Protein AF-A0AAD7U6Y8-F1 (afdb_monomer)

Sequence (316 aa):
MRLWFFGALASFEEEKVRRVWVDLDNSAGVEGVRDVDDALALIQILHSPEVRVVGVSTVFGNAAEAEVYEATRSFLDAHFSGVPLFRSIDASAVANTTIIALGPLTNVAEVLKRALPEEIVFVGGRRPGHRFTVGNANADALADMNFEKDPVAAASVLESGVRVVLAPFELSEQVRLGAFGRGGGPLATWVAEVTDPWLEFWVSAFSVDYFNPYDCLAVVAITHPHLLRCDQRRATIEEGPSDGVSLAFSNHAESPAAHGIGTPTKPYLHVRPRGDGAPVTFCHAPVNAAEVTSLILDRIILGVEEEDPRPSRELL

Organism: NCBI:txid2483200

Mean predicted aligned error: 7.89 Å

Foldseek 3Di:
DDDDDDDPDPPPPPLPQAEEEEEAADQQPPPDQFDHQRVLLVLLLLLFRSHDYPAYEYDHFSHGLVNSQVRVVVVCVVPPPPHHYYPADDLVRQDRHEYEYHAALVRVLVSLVRHAHQEYEYLAADAPPDFQDAAPPDPFGEDRRRCLQCVPSVVSVLVSPHAYAYLYSLAQSLAWDAAFDCPQPDLSVSSNVNVVVNQVCCCVVHVDRTDTNRSNVSVCCSRPVVQFDKDKWFWDKDKDAQTGAHPPSDPDDDRPDGARHPDRIGIGGHIGRDDDHGIHIYGNYGPDNVVSNVSSCCSRRVRPPPPPPDPDPDDD

Nearest PDB structures (foldseek):
  3g5i-assembly1_B  TM=7.095E-01  e=1.881E-13  Escherichia coli K-12
  8oib-assembly1_B  TM=7.093E-01  e=2.665E-12  Trichomonas vaginalis
  8oic-assembly2_H  TM=6.970E-01  e=1.958E-12  Trichomonas vaginalis
  8oi9-assembly1_A-2  TM=7.008E-01  e=2.834E-12  Trichomonas vaginalis
  1hp0-assembly1_B  TM=5.635E-01  e=1.268E-09  Trypanosoma vivax

Secondary structure (DSSP, 8-state):
----------------PEEEEEEE---TTSSSS---HHHHHHHHHHT-TTEEEEEEEE-SSSS-HHHHHHHHHHHHHHHSTT--EESS--GGG-TT-EEEE-S-THHHHHHTTT---SEEEEE--B-TT-----TTT-SSPPP-HHHHH-HHHHHHHHHS--EEEEE-HHHHTT--B-PPPSTTSHHHHHHHHHHHHHHHHHHHHHS-S-B--HHHHHHHHHH-GGGEEEEEEEEEEEEEEPP------SS-TTSPPPTTTTSSEEEEEEEESSSSSEEEEEEEEESSHHHHHHHHHHHHHT--------------

Structure (mmCIF, N/CA/C/O backbone):
data_AF-A0AAD7U6Y8-F1
#
_entry.id   AF-A0AAD7U6Y8-F1
#
loop_
_atom_site.group_PDB
_atom_site.id
_atom_site.type_symbol
_atom_site.label_atom_id
_atom_site.label_alt_id
_atom_site.label_comp_id
_atom_site.label_asym_id
_atom_site.label_entity_id
_atom_site.label_seq_id
_atom_site.pdbx_PDB_ins_code
_atom_site.Cartn_x
_atom_site.Cartn_y
_atom_site.Cartn_z
_atom_site.occupancy
_atom_site.B_iso_or_equiv
_atom_site.auth_seq_id
_atom_site.auth_comp_id
_atom_site.auth_asym_id
_atom_site.auth_atom_id
_atom_site.pdbx_PDB_model_num
ATOM 1 N N . MET A 1 1 ? -49.309 38.607 20.896 1.00 36.06 1 MET A N 1
ATOM 2 C CA . MET A 1 1 ? -48.826 37.643 19.884 1.00 36.06 1 MET A CA 1
ATOM 3 C C . MET A 1 1 ? -47.362 37.355 20.195 1.00 36.06 1 MET A C 1
ATOM 5 O O . MET A 1 1 ? -46.542 38.241 20.013 1.00 36.06 1 MET A O 1
ATOM 9 N N . ARG A 1 2 ? -47.042 36.202 20.798 1.00 33.12 2 ARG A N 1
ATOM 10 C CA . ARG A 1 2 ? -45.652 35.753 21.002 1.00 33.12 2 ARG A CA 1
ATOM 11 C C . ARG A 1 2 ? -45.312 34.835 19.829 1.00 33.12 2 ARG A C 1
ATOM 13 O O . ARG A 1 2 ? -45.916 33.772 19.729 1.00 33.12 2 ARG A O 1
ATOM 20 N N . LEU A 1 3 ? -44.425 35.266 18.934 1.00 30.70 3 LEU A N 1
ATOM 21 C CA . LEU A 1 3 ? -43.854 34.380 17.922 1.00 30.70 3 LEU A CA 1
ATOM 22 C C . LEU A 1 3 ? -42.730 33.569 18.568 1.00 30.70 3 LEU A C 1
ATOM 24 O O . LEU A 1 3 ? -41.789 34.136 19.116 1.00 30.70 3 LEU A O 1
ATOM 28 N N . TRP A 1 4 ? -42.854 32.248 18.500 1.00 34.00 4 TRP A N 1
ATOM 29 C CA . TRP A 1 4 ? -41.780 31.309 18.791 1.00 34.00 4 TRP A CA 1
ATOM 30 C C . TRP A 1 4 ? -41.022 31.055 17.488 1.00 34.00 4 TRP A C 1
ATOM 32 O O . TRP A 1 4 ? -41.600 30.528 16.540 1.00 34.00 4 TRP A O 1
ATOM 42 N N . PHE A 1 5 ? -39.748 31.435 17.429 1.00 34.94 5 PHE A N 1
ATOM 43 C CA . PHE A 1 5 ? -38.840 30.960 16.389 1.00 34.94 5 PHE A CA 1
ATOM 44 C C . PHE A 1 5 ? -38.297 29.595 16.824 1.00 34.94 5 PHE A C 1
ATOM 46 O O . PHE A 1 5 ? -37.479 29.513 17.737 1.00 34.94 5 PHE A O 1
ATOM 53 N N . PHE A 1 6 ? -38.765 28.524 16.183 1.00 40.22 6 PHE A N 1
ATOM 54 C CA . PHE A 1 6 ? -38.071 27.238 16.193 1.00 40.22 6 PHE A CA 1
ATOM 55 C C . PHE A 1 6 ? -36.948 27.312 15.155 1.00 40.22 6 PHE A C 1
ATOM 57 O O . PHE A 1 6 ? -37.181 27.130 13.963 1.00 40.22 6 PHE A O 1
ATOM 64 N N . GLY A 1 7 ? -35.735 27.632 15.604 1.00 35.19 7 GLY A N 1
ATOM 65 C CA . GLY A 1 7 ? -34.529 27.377 14.825 1.00 35.19 7 GLY A CA 1
ATOM 66 C C . GLY A 1 7 ? -34.201 25.892 14.922 1.00 35.19 7 GLY A C 1
ATOM 67 O O . GLY A 1 7 ? -33.882 25.406 16.006 1.00 35.19 7 GLY A O 1
ATOM 68 N N . ALA A 1 8 ? -34.317 25.166 13.813 1.00 40.72 8 ALA A N 1
ATOM 69 C CA . ALA A 1 8 ? -33.767 23.825 13.700 1.00 40.72 8 ALA A CA 1
ATOM 70 C C . ALA A 1 8 ? -32.236 23.943 13.744 1.00 40.72 8 ALA A C 1
ATOM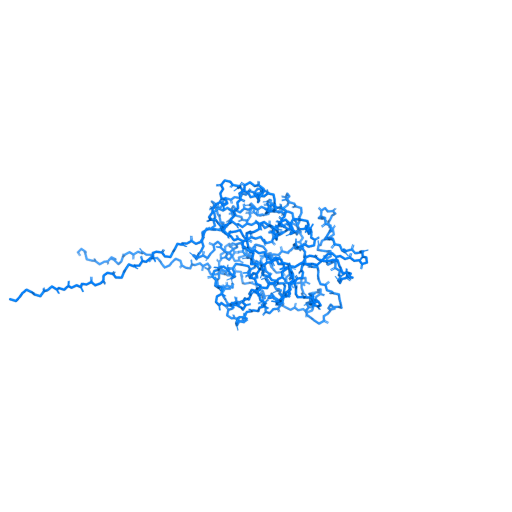 72 O O . ALA A 1 8 ? -31.620 24.417 12.792 1.00 40.72 8 ALA A O 1
ATOM 73 N N . LEU A 1 9 ? -31.631 23.561 14.868 1.00 39.97 9 LEU A N 1
ATOM 74 C CA . LEU A 1 9 ? -30.202 23.281 14.924 1.00 39.97 9 LEU A CA 1
ATOM 75 C C . LEU A 1 9 ? -29.982 22.003 14.115 1.00 39.97 9 LEU A C 1
ATOM 77 O O . LEU A 1 9 ? -30.338 20.915 14.564 1.00 39.97 9 LEU A O 1
ATOM 81 N N . ALA A 1 10 ? -29.460 22.147 12.899 1.00 41.41 10 ALA A N 1
ATOM 82 C CA . ALA A 1 10 ? -28.832 21.037 12.208 1.00 41.41 10 ALA A CA 1
ATOM 83 C C . ALA A 1 10 ? -27.630 20.619 13.061 1.00 41.41 10 ALA A C 1
ATOM 85 O O . ALA A 1 10 ? -26.665 21.370 13.200 1.00 41.41 10 ALA A O 1
ATOM 86 N N . SER A 1 11 ? -27.736 19.462 13.704 1.00 39.53 11 SER A N 1
ATOM 87 C CA . SER A 1 11 ? -26.606 18.806 14.341 1.00 39.53 11 SER A CA 1
ATOM 88 C C . SER A 1 11 ? -25.603 18.487 13.236 1.00 39.53 11 SER A C 1
ATOM 90 O O . SER A 1 11 ? -25.858 17.613 12.412 1.00 39.53 11 SER A O 1
ATOM 92 N N . PHE A 1 12 ? -24.498 19.225 13.174 1.00 42.16 12 PHE A N 1
ATOM 93 C CA . PHE A 1 12 ? -23.324 18.763 12.449 1.00 42.16 12 PHE A CA 1
ATOM 94 C C . PHE A 1 12 ? -22.815 17.544 13.223 1.00 42.16 12 PHE A C 1
ATOM 96 O O . PHE A 1 12 ? -22.281 17.691 14.321 1.00 42.16 12 PHE A O 1
ATOM 103 N N . GLU A 1 13 ? -23.075 16.336 12.718 1.00 48.75 13 GLU A N 1
ATOM 104 C CA . GLU A 1 13 ? -22.282 15.180 13.126 1.00 48.75 13 GLU A CA 1
ATOM 105 C C . GLU A 1 13 ? -20.844 15.499 12.710 1.00 48.75 13 GLU A C 1
ATOM 107 O O . GLU A 1 13 ? -20.573 15.684 11.526 1.00 48.75 13 GLU A O 1
ATOM 112 N N .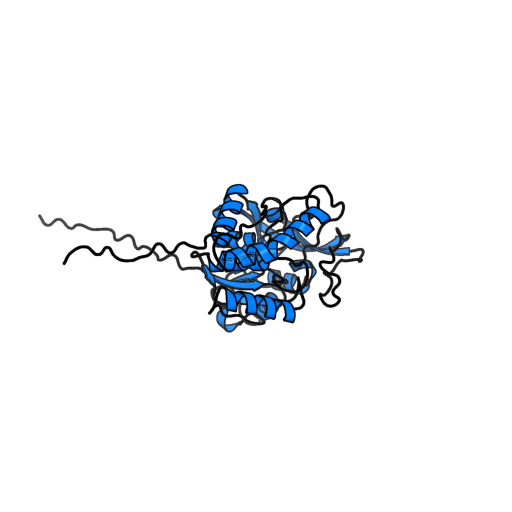 GLU A 1 14 ? -19.936 15.646 13.679 1.00 50.41 14 GLU A N 1
ATOM 113 C CA . GLU A 1 14 ? -18.504 15.596 13.387 1.00 50.41 14 GLU A CA 1
ATOM 114 C C . GLU A 1 14 ? -18.257 14.292 12.626 1.00 50.41 14 GLU A C 1
ATOM 116 O O . GLU A 1 14 ? -18.477 13.206 13.172 1.00 50.41 14 GLU A O 1
ATOM 121 N N . GLU A 1 15 ? -17.846 14.383 11.358 1.00 57.31 15 GLU A N 1
ATOM 122 C CA . GLU A 1 15 ? -17.394 13.211 10.618 1.00 57.31 15 GLU A CA 1
ATOM 123 C C . GLU A 1 15 ? -16.255 12.580 11.417 1.00 57.31 15 GLU A C 1
ATOM 125 O O . GLU A 1 15 ? -15.174 13.146 11.589 1.00 57.31 15 GLU A O 1
ATOM 130 N N . LYS A 1 16 ? -16.535 11.411 11.994 1.00 70.06 16 LYS A N 1
ATOM 131 C CA . LYS A 1 16 ? -15.580 10.682 12.818 1.00 70.06 16 LYS A CA 1
ATOM 132 C C . LYS A 1 16 ? -14.397 10.294 11.933 1.00 70.06 16 LYS A C 1
ATOM 134 O O . LYS A 1 16 ? -14.505 9.353 11.149 1.00 70.06 16 LYS A O 1
ATOM 139 N N . VAL A 1 17 ? -13.274 10.997 12.093 1.00 87.25 17 VAL A N 1
ATOM 140 C CA . VAL A 1 17 ? -12.019 10.717 11.381 1.00 87.25 17 VAL A CA 1
ATOM 141 C C . VAL A 1 17 ? -11.671 9.236 11.526 1.00 87.25 17 VAL A C 1
ATOM 143 O O . VAL A 1 17 ? -11.578 8.701 12.641 1.00 87.25 17 VAL A O 1
ATOM 146 N N . ARG A 1 18 ? -11.498 8.558 10.390 1.00 93.44 18 ARG A N 1
ATOM 147 C CA . ARG A 1 18 ? -11.255 7.115 10.348 1.00 93.44 18 ARG A CA 1
ATOM 148 C C . ARG A 1 18 ? -9.876 6.814 10.933 1.00 93.44 18 ARG A C 1
ATOM 150 O O . ARG A 1 18 ? -8.870 7.368 10.502 1.00 93.44 18 ARG A O 1
ATOM 157 N N . ARG A 1 19 ? -9.812 5.926 11.925 1.00 97.06 19 ARG A N 1
ATOM 158 C CA . ARG A 1 19 ? -8.543 5.492 12.529 1.00 97.06 19 ARG A CA 1
ATOM 159 C C . ARG A 1 19 ? -7.911 4.423 11.651 1.00 97.06 19 ARG A C 1
ATOM 161 O O . ARG A 1 19 ? -8.571 3.434 11.342 1.00 97.06 19 ARG A O 1
ATOM 168 N N . VAL A 1 20 ? -6.646 4.597 11.299 1.00 98.25 20 VAL A N 1
ATOM 169 C CA . VAL A 1 20 ? -5.940 3.704 10.381 1.00 98.25 20 VAL A CA 1
ATOM 170 C C . VAL A 1 20 ? -4.676 3.146 11.017 1.00 98.25 20 VAL A C 1
ATOM 172 O O . VAL A 1 20 ? -3.898 3.885 11.616 1.00 98.25 20 VAL A O 1
ATOM 175 N N . TRP A 1 21 ? -4.466 1.846 10.850 1.00 98.69 21 TRP A N 1
ATOM 176 C CA . TRP A 1 21 ? -3.173 1.200 11.041 1.00 98.69 21 TRP A CA 1
ATOM 177 C C . TRP A 1 21 ? -2.583 0.866 9.669 1.00 98.69 21 TRP A C 1
ATOM 179 O O . TRP A 1 21 ? -3.292 0.292 8.846 1.00 98.69 21 TRP A O 1
ATOM 189 N N . VAL A 1 22 ? -1.319 1.199 9.418 1.00 98.81 22 VAL A N 1
ATOM 190 C CA . VAL A 1 22 ? -0.639 0.868 8.152 1.00 98.81 22 VAL A CA 1
ATOM 191 C C . VAL A 1 22 ? 0.372 -0.247 8.407 1.00 98.81 22 VAL A C 1
ATOM 193 O O . VAL A 1 22 ? 1.201 -0.112 9.298 1.00 98.81 22 VAL A O 1
ATOM 196 N N . ASP A 1 23 ? 0.296 -1.345 7.665 1.00 98.88 23 ASP A N 1
ATOM 197 C CA . ASP A 1 23 ? 1.254 -2.456 7.696 1.00 98.88 23 ASP A CA 1
ATOM 198 C C . ASP A 1 23 ? 1.906 -2.567 6.313 1.00 98.88 23 ASP A C 1
ATOM 200 O O . ASP A 1 23 ? 1.194 -2.748 5.326 1.00 98.88 23 ASP A O 1
ATOM 204 N N . LEU A 1 24 ? 3.223 -2.370 6.231 1.00 98.56 24 LEU A N 1
ATOM 205 C CA . LEU A 1 24 ? 3.920 -2.093 4.966 1.00 98.56 24 LEU A CA 1
ATOM 206 C C . LEU A 1 24 ? 5.287 -2.785 4.870 1.00 98.56 24 LEU A C 1
ATOM 208 O O . LEU A 1 24 ? 5.883 -3.115 5.899 1.00 98.56 24 LEU A O 1
ATOM 212 N N . ASP A 1 25 ? 5.802 -2.983 3.658 1.00 97.75 25 ASP A N 1
ATOM 213 C CA . ASP A 1 25 ? 7.116 -3.577 3.378 1.00 97.75 25 ASP A CA 1
ATOM 214 C C . ASP A 1 25 ? 8.082 -2.619 2.661 1.00 97.75 25 ASP A C 1
ATOM 216 O O . ASP A 1 25 ? 8.953 -3.047 1.904 1.00 97.75 25 ASP A O 1
ATOM 220 N N . ASN A 1 26 ? 7.990 -1.323 2.990 1.00 97.38 26 ASN A N 1
ATOM 221 C CA . ASN A 1 26 ? 8.805 -0.243 2.430 1.00 97.38 26 ASN A CA 1
ATOM 222 C C . ASN A 1 26 ? 10.293 -0.578 2.296 1.00 97.38 26 ASN A C 1
ATOM 224 O O . ASN A 1 26 ? 11.019 -0.740 3.281 1.00 97.38 26 ASN A O 1
ATOM 228 N N . SER A 1 27 ? 10.756 -0.548 1.048 1.00 95.50 27 SER A N 1
ATOM 229 C CA . SER A 1 27 ? 12.164 -0.701 0.692 1.00 95.50 27 SER A CA 1
ATOM 230 C C . SER A 1 27 ? 12.831 0.590 0.200 1.00 95.50 27 SER A C 1
ATOM 232 O O . SER A 1 27 ? 14.031 0.582 -0.088 1.00 95.50 27 SER A O 1
ATOM 234 N N . ALA A 1 28 ? 12.111 1.717 0.145 1.00 95.19 28 ALA A N 1
ATOM 235 C CA . ALA A 1 28 ? 12.682 3.006 -0.231 1.00 95.19 28 ALA A CA 1
ATOM 236 C C . ALA A 1 28 ? 13.737 3.446 0.795 1.00 95.19 28 ALA A C 1
ATOM 238 O O . ALA A 1 28 ? 13.465 3.552 1.993 1.00 95.19 28 ALA A O 1
ATOM 239 N N . GLY A 1 29 ? 14.953 3.716 0.317 1.00 92.44 29 GLY A N 1
ATOM 240 C CA . GLY A 1 29 ? 16.103 4.051 1.162 1.00 92.44 29 GLY A CA 1
ATOM 241 C C . GLY A 1 29 ? 16.950 2.849 1.599 1.00 92.44 29 GLY A C 1
ATOM 242 O O . GLY A 1 29 ? 18.006 3.053 2.197 1.00 92.44 29 GLY A O 1
ATOM 243 N N . VAL A 1 30 ? 16.548 1.615 1.270 1.00 93.56 30 VAL A N 1
ATOM 244 C CA . VAL A 1 30 ? 17.447 0.449 1.319 1.00 93.56 30 VAL A CA 1
ATOM 245 C C . VAL A 1 30 ? 18.449 0.545 0.161 1.00 93.56 30 VAL A C 1
ATOM 247 O O . VAL A 1 30 ? 18.131 1.071 -0.903 1.00 93.56 30 VAL A O 1
ATOM 250 N N . GLU A 1 31 ? 19.673 0.045 0.354 1.00 87.75 31 GLU A N 1
ATOM 251 C CA . GLU A 1 31 ? 20.717 0.078 -0.676 1.00 87.75 31 GLU A CA 1
ATOM 252 C C . GLU A 1 31 ? 20.255 -0.584 -1.992 1.00 87.75 31 GLU A C 1
ATOM 254 O O . GLU A 1 31 ? 19.646 -1.664 -2.003 1.00 87.75 31 GLU A O 1
ATOM 259 N N . GLY A 1 32 ? 20.580 0.076 -3.108 1.00 86.75 32 GLY A N 1
ATOM 260 C CA . GLY A 1 32 ? 20.248 -0.353 -4.465 1.00 86.75 32 GLY A CA 1
ATOM 261 C C . GLY A 1 32 ? 18.980 0.294 -5.030 1.00 86.75 32 GLY A C 1
ATOM 262 O O . GLY A 1 32 ? 18.398 1.198 -4.441 1.00 86.75 32 GLY A O 1
ATOM 263 N N . VAL A 1 33 ? 18.567 -0.170 -6.212 1.00 87.88 33 VAL A N 1
ATOM 264 C CA . VAL A 1 33 ? 17.283 0.219 -6.811 1.00 87.88 33 VAL A CA 1
ATOM 265 C C . VAL A 1 33 ? 16.187 -0.621 -6.166 1.00 87.88 33 VAL A C 1
ATOM 267 O O . VAL A 1 33 ? 16.232 -1.853 -6.232 1.00 87.88 33 VAL A O 1
ATOM 270 N N . ARG A 1 34 ? 15.237 0.047 -5.518 1.00 90.44 34 ARG A N 1
ATOM 271 C CA . ARG A 1 34 ? 14.224 -0.562 -4.655 1.00 90.44 34 ARG A CA 1
ATOM 272 C C . ARG A 1 34 ? 12.838 -0.047 -5.001 1.00 90.44 34 ARG A C 1
ATOM 274 O O . ARG A 1 34 ? 12.717 1.031 -5.580 1.00 90.44 34 ARG A O 1
ATOM 281 N N . ASP A 1 35 ? 11.828 -0.837 -4.648 1.00 91.81 35 ASP A N 1
ATOM 282 C CA . ASP A 1 35 ? 10.440 -0.408 -4.758 1.00 91.81 35 ASP A CA 1
ATOM 283 C C . ASP A 1 35 ? 10.197 0.778 -3.810 1.00 91.81 35 ASP A C 1
ATOM 285 O O . ASP A 1 35 ? 10.733 0.821 -2.694 1.00 91.81 35 ASP A O 1
ATOM 289 N N . VAL A 1 36 ? 9.444 1.761 -4.297 1.00 94.88 36 VAL A N 1
ATOM 290 C CA . VAL A 1 36 ? 9.210 3.058 -3.648 1.00 94.88 36 VAL A CA 1
ATOM 291 C C . VAL A 1 36 ? 7.761 3.256 -3.214 1.00 94.88 36 VAL A C 1
ATOM 293 O O . VAL A 1 36 ? 7.453 4.262 -2.576 1.00 94.88 36 VAL A O 1
ATOM 296 N N . ASP A 1 37 ? 6.868 2.349 -3.588 1.00 93.75 37 ASP A N 1
ATOM 297 C CA . ASP A 1 37 ? 5.427 2.561 -3.551 1.00 93.75 37 ASP A CA 1
ATOM 298 C C . ASP A 1 37 ? 4.891 2.673 -2.119 1.00 93.75 37 ASP A C 1
ATOM 300 O O . ASP A 1 37 ? 4.200 3.643 -1.799 1.00 93.75 37 ASP A O 1
ATOM 304 N N . ASP A 1 38 ? 5.340 1.797 -1.214 1.00 98.00 38 ASP A N 1
ATOM 305 C CA . ASP A 1 38 ? 5.009 1.863 0.212 1.00 98.00 38 ASP A CA 1
ATOM 306 C C . ASP A 1 38 ? 5.342 3.236 0.825 1.00 98.00 38 ASP A C 1
ATOM 308 O O . ASP A 1 38 ? 4.576 3.784 1.621 1.00 98.00 38 ASP A O 1
ATOM 312 N N . ALA A 1 39 ? 6.501 3.811 0.472 1.00 98.00 39 ALA A N 1
ATOM 313 C CA . ALA A 1 39 ? 6.917 5.114 0.982 1.00 98.00 39 ALA A CA 1
ATOM 314 C C . ALA A 1 39 ? 6.023 6.234 0.450 1.00 98.00 39 ALA A C 1
ATOM 316 O O . ALA A 1 39 ? 5.646 7.130 1.207 1.00 98.00 39 ALA A O 1
ATOM 317 N N . LEU A 1 40 ? 5.654 6.184 -0.832 1.00 98.44 40 LEU A N 1
ATOM 318 C CA . LEU A 1 40 ? 4.736 7.153 -1.430 1.00 98.44 40 LEU A CA 1
ATOM 319 C C . LEU A 1 40 ? 3.337 7.048 -0.809 1.00 98.44 40 LEU A C 1
ATOM 321 O O . LEU A 1 40 ? 2.740 8.075 -0.479 1.00 98.44 40 LEU A O 1
ATOM 325 N N . ALA A 1 41 ? 2.843 5.833 -0.568 1.00 98.56 41 ALA A N 1
ATOM 326 C CA . ALA A 1 41 ? 1.581 5.588 0.122 1.00 98.56 41 ALA A CA 1
ATOM 327 C C . ALA A 1 41 ? 1.616 6.073 1.580 1.00 98.56 41 ALA A C 1
ATOM 329 O O . ALA A 1 41 ? 0.651 6.678 2.058 1.00 98.56 41 ALA A O 1
ATOM 330 N N . LEU A 1 42 ? 2.739 5.876 2.280 1.00 98.50 42 LEU A N 1
ATOM 331 C CA . LEU A 1 42 ? 2.933 6.362 3.644 1.00 98.50 42 LEU A CA 1
ATOM 332 C C . LEU A 1 42 ? 2.964 7.897 3.707 1.00 98.50 42 LEU A C 1
ATOM 334 O O . LEU A 1 42 ? 2.321 8.480 4.578 1.00 98.50 42 LEU A O 1
ATOM 338 N N . ILE A 1 43 ? 3.635 8.571 2.766 1.00 98.38 43 ILE A N 1
ATOM 339 C CA . ILE A 1 43 ? 3.577 10.039 2.646 1.00 98.38 43 ILE A CA 1
ATOM 340 C C . ILE A 1 43 ? 2.136 10.481 2.402 1.00 98.38 43 ILE A C 1
ATOM 342 O O . ILE A 1 43 ? 1.612 11.336 3.118 1.00 98.38 43 ILE A O 1
ATOM 346 N N . GLN A 1 44 ? 1.482 9.877 1.407 1.00 98.31 44 GLN A N 1
ATOM 347 C CA . GLN A 1 44 ? 0.123 10.222 1.016 1.00 98.31 44 GLN A CA 1
ATOM 348 C C . GLN A 1 44 ? -0.832 10.142 2.207 1.00 98.31 44 GLN A C 1
ATOM 350 O O . GLN A 1 44 ? -1.601 11.077 2.440 1.00 98.31 44 GLN A O 1
ATOM 355 N N . ILE A 1 45 ? -0.793 9.046 2.969 1.00 98.00 45 ILE A N 1
ATOM 356 C CA . ILE A 1 45 ? -1.724 8.843 4.078 1.00 98.00 45 ILE A CA 1
ATOM 357 C C . ILE A 1 45 ? -1.410 9.716 5.293 1.00 98.00 45 ILE A C 1
ATOM 359 O O . ILE A 1 45 ? -2.335 10.172 5.962 1.00 98.00 45 ILE A O 1
ATOM 363 N N . LEU A 1 46 ? -0.136 10.014 5.560 1.00 97.50 46 LEU A N 1
ATOM 364 C CA . LEU A 1 46 ? 0.248 10.952 6.619 1.00 97.50 46 LEU A CA 1
ATOM 365 C C . LEU A 1 46 ? -0.153 12.398 6.288 1.00 97.50 46 LEU A C 1
ATOM 367 O O . LEU A 1 46 ? -0.403 13.184 7.199 1.00 97.50 46 LEU A O 1
ATOM 371 N N . HIS A 1 47 ? -0.291 12.732 5.004 1.00 96.50 47 HIS A N 1
ATOM 372 C CA . HIS A 1 47 ? -0.847 13.999 4.523 1.00 96.50 47 HIS A CA 1
ATOM 373 C C . HIS A 1 47 ? -2.361 13.951 4.229 1.00 96.50 47 HIS A C 1
ATOM 375 O O . HIS A 1 47 ? -2.891 14.868 3.596 1.00 96.50 47 HIS A O 1
ATOM 381 N N . SER A 1 48 ? -3.077 12.900 4.641 1.00 95.50 48 SER A N 1
ATOM 382 C CA . SER A 1 48 ? -4.516 12.741 4.383 1.00 95.50 48 SER A CA 1
ATOM 383 C C . SER A 1 48 ? -5.345 13.067 5.639 1.00 95.50 48 SER A C 1
ATOM 385 O O . SER A 1 48 ? -5.353 12.269 6.578 1.00 95.50 48 SER A O 1
ATOM 387 N N . PRO A 1 49 ? -6.057 14.212 5.697 1.00 94.06 49 PRO A N 1
ATOM 388 C CA . PRO A 1 49 ? -6.840 14.628 6.865 1.00 94.06 49 PRO A CA 1
ATOM 389 C C . PRO A 1 49 ? -8.113 13.795 7.079 1.00 94.06 49 PRO A C 1
ATOM 391 O O . PRO A 1 49 ? -8.711 13.846 8.152 1.00 94.06 49 PRO A O 1
ATOM 394 N N . GLU A 1 50 ? -8.534 13.014 6.080 1.00 94.62 50 GLU A N 1
ATOM 395 C CA . GLU A 1 50 ? -9.701 12.127 6.155 1.00 94.62 50 GLU A CA 1
ATOM 396 C C . GLU A 1 50 ? -9.480 10.973 7.150 1.00 94.62 50 GLU A C 1
ATOM 398 O O . GLU A 1 50 ? -10.428 10.317 7.600 1.00 94.62 50 GLU A O 1
ATOM 403 N N . VAL A 1 51 ? -8.217 10.711 7.501 1.00 95.88 51 VAL A N 1
ATOM 404 C CA . VAL A 1 51 ? -7.812 9.607 8.362 1.00 95.88 51 VAL A CA 1
ATOM 405 C C . VAL A 1 51 ? -6.869 10.064 9.467 1.00 95.88 51 VAL A C 1
ATOM 407 O O . VAL A 1 51 ? -6.209 11.095 9.404 1.00 95.88 51 VAL A O 1
ATOM 410 N N . ARG A 1 52 ? -6.777 9.244 10.510 1.00 96.38 52 ARG A N 1
ATOM 411 C CA . ARG A 1 52 ? -5.785 9.374 11.570 1.00 96.38 52 ARG A CA 1
ATOM 412 C C . ARG A 1 52 ? -4.973 8.096 11.636 1.00 96.38 52 ARG A C 1
ATOM 414 O O . ARG A 1 52 ? -5.490 7.072 12.089 1.00 96.38 52 ARG A O 1
ATOM 421 N N . VAL A 1 53 ? -3.701 8.172 11.262 1.00 97.56 53 VAL A N 1
ATOM 422 C CA . VAL A 1 53 ? -2.756 7.065 11.447 1.00 97.56 53 VAL A CA 1
ATOM 423 C C . VAL A 1 53 ? -2.494 6.886 12.944 1.00 97.56 53 VAL A C 1
ATOM 425 O O . VAL A 1 53 ? -2.059 7.810 13.631 1.00 97.56 53 VAL A O 1
ATOM 428 N N . VAL A 1 54 ? -2.824 5.710 13.475 1.00 97.12 54 VAL A N 1
ATOM 429 C CA . VAL A 1 54 ? -2.647 5.366 14.898 1.00 97.12 54 VAL A CA 1
ATOM 430 C C . VAL A 1 54 ? -1.439 4.466 15.147 1.00 97.12 54 VAL A C 1
ATOM 432 O O . VAL A 1 54 ? -1.020 4.329 16.294 1.00 97.12 54 VAL A O 1
ATOM 435 N N . GLY A 1 55 ? -0.873 3.888 14.090 1.00 98.00 55 GLY A N 1
ATOM 436 C CA . GLY A 1 55 ? 0.335 3.079 14.134 1.00 98.00 55 GLY A CA 1
ATOM 437 C C . GLY A 1 55 ? 0.767 2.658 12.735 1.00 98.00 55 GLY A C 1
ATOM 438 O O . GLY A 1 55 ? -0.065 2.529 11.833 1.00 98.00 55 GLY A O 1
ATOM 439 N N . VAL A 1 56 ? 2.072 2.463 12.584 1.00 98.81 56 VAL A N 1
ATOM 440 C CA . VAL A 1 56 ? 2.705 1.877 11.405 1.00 98.81 56 VAL A CA 1
ATOM 441 C C . VAL A 1 56 ? 3.438 0.619 11.852 1.00 98.81 56 VAL A C 1
ATOM 443 O O . VAL A 1 56 ? 4.197 0.664 12.818 1.00 98.81 56 VAL A O 1
ATOM 446 N N . SER A 1 57 ? 3.226 -0.504 11.180 1.00 98.75 57 SER A N 1
ATOM 447 C CA . SER A 1 57 ? 4.029 -1.713 11.347 1.00 98.75 57 SER A CA 1
ATOM 448 C C . SER A 1 57 ? 4.741 -2.084 10.059 1.00 98.75 57 SER A C 1
ATOM 450 O O . SER A 1 57 ? 4.369 -1.642 8.975 1.00 98.75 57 SER A O 1
ATOM 452 N N . THR A 1 58 ? 5.789 -2.884 10.204 1.00 98.56 58 THR A N 1
ATOM 453 C CA . THR A 1 58 ? 6.596 -3.364 9.085 1.00 98.56 58 THR A CA 1
ATOM 454 C C . THR A 1 58 ? 6.453 -4.867 8.927 1.00 98.56 58 THR A C 1
ATOM 456 O O . THR A 1 58 ? 6.315 -5.598 9.910 1.00 98.56 58 THR A O 1
ATOM 459 N N . VAL A 1 59 ? 6.464 -5.325 7.682 1.00 98.19 59 VAL A N 1
ATOM 460 C CA . VAL A 1 59 ? 6.451 -6.737 7.303 1.00 98.19 59 VAL A CA 1
ATOM 461 C C . VAL A 1 59 ? 7.548 -6.983 6.264 1.00 98.19 59 VAL A C 1
ATOM 463 O O . VAL A 1 59 ? 8.058 -6.055 5.643 1.00 98.19 59 VAL A O 1
ATOM 466 N N . PHE A 1 60 ? 7.996 -8.230 6.126 1.00 95.12 60 PHE A N 1
ATOM 467 C CA . PHE A 1 60 ? 8.952 -8.586 5.079 1.00 95.12 60 PHE A CA 1
ATOM 468 C C . PHE A 1 60 ? 8.290 -8.496 3.705 1.00 95.12 60 PHE A C 1
ATOM 470 O O . PHE A 1 60 ? 7.087 -8.697 3.573 1.00 95.12 60 PHE A O 1
ATOM 477 N N . GLY A 1 61 ? 9.103 -8.331 2.670 1.00 90.69 61 GLY A N 1
ATOM 478 C CA . GLY A 1 61 ? 8.628 -8.470 1.311 1.00 90.69 61 GLY A CA 1
ATOM 479 C C . GLY A 1 61 ? 9.586 -7.860 0.307 1.00 90.69 61 GLY A C 1
ATOM 480 O O . GLY A 1 61 ? 10.351 -8.604 -0.310 1.00 90.69 61 GLY A O 1
ATOM 481 N N . ASN A 1 62 ? 9.470 -6.569 0.021 1.00 91.38 62 ASN A N 1
ATOM 482 C CA . ASN A 1 62 ? 10.337 -5.872 -0.934 1.00 91.38 62 ASN A CA 1
ATOM 483 C C . ASN A 1 62 ? 11.809 -5.887 -0.480 1.00 91.38 62 ASN A C 1
ATOM 485 O O . ASN A 1 62 ? 12.731 -5.895 -1.300 1.00 91.38 62 ASN A O 1
ATOM 489 N N . ALA A 1 63 ? 12.028 -6.012 0.830 1.00 91.06 63 ALA A N 1
ATOM 490 C CA . ALA A 1 63 ? 13.299 -6.355 1.457 1.00 91.06 63 ALA A CA 1
ATOM 491 C C . ALA A 1 63 ? 13.077 -7.280 2.674 1.00 91.06 63 ALA A C 1
ATOM 493 O O . ALA A 1 63 ? 11.938 -7.647 2.995 1.00 91.06 63 ALA A O 1
ATOM 494 N N . ALA A 1 64 ? 14.155 -7.685 3.352 1.00 92.12 64 ALA A N 1
ATOM 495 C CA . ALA A 1 64 ? 14.029 -8.380 4.632 1.00 92.12 64 ALA A CA 1
ATOM 496 C C . ALA A 1 64 ? 13.412 -7.441 5.689 1.00 92.12 64 ALA A C 1
ATOM 498 O O . ALA A 1 64 ? 13.675 -6.240 5.670 1.00 92.12 64 ALA A O 1
ATOM 499 N N . GLU A 1 65 ? 12.633 -7.966 6.646 1.00 94.12 65 GLU A N 1
ATOM 500 C CA . GLU A 1 65 ? 11.927 -7.129 7.645 1.00 94.12 65 GLU A CA 1
ATOM 501 C C . GLU A 1 65 ? 12.869 -6.180 8.400 1.00 94.12 65 GLU A C 1
ATOM 503 O O . GLU A 1 65 ? 12.508 -5.035 8.652 1.00 94.12 65 GLU A O 1
ATOM 508 N N . ALA A 1 66 ? 14.098 -6.606 8.704 1.00 95.38 66 ALA A N 1
ATOM 509 C CA . ALA A 1 66 ? 15.062 -5.750 9.386 1.00 95.38 66 ALA A CA 1
ATOM 510 C C . ALA A 1 66 ? 15.463 -4.526 8.542 1.00 95.38 66 ALA A C 1
ATOM 512 O O . ALA A 1 66 ? 15.595 -3.429 9.085 1.00 95.38 66 ALA A O 1
ATOM 513 N N . GLU A 1 67 ? 15.628 -4.701 7.228 1.00 96.19 67 GLU A N 1
ATOM 514 C CA . GLU A 1 67 ? 15.928 -3.610 6.294 1.00 96.19 67 GLU A CA 1
ATOM 515 C C . GLU A 1 67 ? 14.716 -2.690 6.128 1.00 96.19 67 GLU A C 1
ATOM 517 O O . GLU A 1 67 ? 14.863 -1.472 6.213 1.00 96.19 67 GLU A O 1
ATOM 522 N N . VAL A 1 68 ? 13.518 -3.271 5.982 1.00 97.00 68 VAL A N 1
ATOM 523 C CA . VAL A 1 68 ? 12.246 -2.532 5.916 1.00 97.00 68 VAL A CA 1
ATOM 524 C C . VAL A 1 68 ? 12.058 -1.665 7.161 1.00 97.00 68 VAL A C 1
ATOM 526 O O . VAL A 1 68 ? 11.739 -0.477 7.061 1.00 97.00 68 VAL A O 1
ATOM 529 N N . TYR A 1 69 ? 12.278 -2.236 8.348 1.00 98.31 69 TYR A N 1
ATOM 530 C CA . TYR A 1 69 ? 12.145 -1.525 9.615 1.00 98.31 69 TYR A CA 1
ATOM 531 C C . TYR A 1 69 ? 13.110 -0.343 9.700 1.00 98.31 69 TYR A C 1
ATOM 533 O O . TYR A 1 69 ? 12.689 0.765 10.028 1.00 98.31 69 TYR A O 1
ATOM 541 N N . GLU A 1 70 ? 14.393 -0.546 9.393 1.00 98.25 70 GLU A N 1
ATOM 542 C CA . GLU A 1 70 ? 15.389 0.526 9.487 1.00 98.25 70 GLU A CA 1
ATOM 543 C C . GLU A 1 70 ? 15.194 1.620 8.432 1.00 98.25 70 GLU A C 1
ATOM 545 O O . GLU A 1 70 ? 15.350 2.804 8.756 1.00 98.25 70 GLU A O 1
ATOM 550 N N . ALA A 1 71 ? 14.804 1.259 7.206 1.00 97.62 71 ALA A N 1
ATOM 551 C CA . ALA A 1 71 ? 14.461 2.219 6.161 1.00 97.62 71 ALA A CA 1
ATOM 552 C C . ALA A 1 71 ? 13.248 3.067 6.571 1.00 97.62 71 ALA A C 1
ATOM 554 O O . ALA A 1 71 ? 13.316 4.298 6.569 1.00 97.62 71 ALA A O 1
ATOM 555 N N . THR A 1 72 ? 12.174 2.418 7.029 1.00 98.62 72 THR A N 1
ATOM 556 C CA . THR A 1 72 ? 10.946 3.090 7.480 1.00 98.62 72 THR A CA 1
ATOM 557 C C . THR A 1 72 ? 11.197 3.971 8.700 1.00 98.62 72 THR A C 1
ATOM 559 O O . THR A 1 72 ? 10.753 5.117 8.730 1.00 98.62 72 THR A O 1
ATOM 562 N N . ARG A 1 73 ? 11.958 3.486 9.691 1.00 98.50 73 ARG A N 1
ATOM 563 C CA . ARG A 1 73 ? 12.342 4.269 10.874 1.00 98.50 73 ARG A CA 1
ATOM 564 C C . ARG A 1 73 ? 13.127 5.514 10.480 1.00 98.50 73 ARG A C 1
ATOM 566 O O . ARG A 1 73 ? 12.789 6.604 10.923 1.00 98.50 73 ARG A O 1
ATOM 573 N N . SER A 1 74 ? 14.152 5.358 9.642 1.00 97.88 74 SER A N 1
ATOM 574 C CA . SER A 1 74 ? 15.008 6.475 9.227 1.00 97.88 74 SER A CA 1
ATOM 575 C C . SER A 1 74 ? 14.224 7.527 8.442 1.00 97.88 74 SER A C 1
ATOM 577 O O . SER A 1 74 ? 14.407 8.722 8.667 1.00 97.88 74 SER A O 1
ATOM 579 N N . PHE A 1 75 ? 13.313 7.088 7.570 1.00 97.75 75 PHE A N 1
ATOM 580 C CA . PHE A 1 75 ? 12.399 7.962 6.842 1.00 97.75 75 PHE A CA 1
ATOM 581 C C . PHE A 1 75 ? 11.452 8.730 7.783 1.00 97.75 75 PHE A C 1
ATOM 583 O O . PHE A 1 75 ? 11.373 9.959 7.712 1.00 97.75 75 PHE A O 1
ATOM 590 N N . LEU A 1 76 ? 10.770 8.031 8.699 1.00 98.12 76 LEU A N 1
ATOM 591 C CA . LEU A 1 76 ? 9.851 8.655 9.656 1.00 98.12 76 LEU A CA 1
ATOM 592 C C . LEU A 1 76 ? 10.578 9.627 10.594 1.00 98.12 76 LEU A C 1
ATOM 594 O O . LEU A 1 76 ? 10.097 10.737 10.801 1.00 98.12 76 LEU A O 1
ATOM 598 N N . ASP A 1 77 ? 11.755 9.264 11.108 1.00 97.31 77 ASP A N 1
ATOM 599 C CA . ASP A 1 77 ? 12.568 10.137 11.964 1.00 97.31 77 ASP A CA 1
ATOM 600 C C . ASP A 1 77 ? 12.963 11.439 11.240 1.00 97.31 77 ASP A C 1
ATOM 602 O O . ASP A 1 77 ? 12.996 12.507 11.856 1.00 97.31 77 ASP A O 1
ATOM 606 N N . ALA A 1 78 ? 13.245 11.366 9.934 1.00 96.31 78 ALA A N 1
ATOM 607 C CA . ALA A 1 78 ? 13.668 12.509 9.130 1.00 96.31 78 ALA A CA 1
ATOM 608 C C . ALA A 1 78 ? 12.511 13.422 8.686 1.00 96.31 78 ALA A C 1
ATOM 610 O O . ALA A 1 78 ? 12.707 14.636 8.579 1.00 96.31 78 ALA A O 1
ATOM 611 N N . HIS A 1 79 ? 11.328 12.862 8.411 1.00 95.56 79 HIS A N 1
ATOM 612 C CA . HIS A 1 79 ? 10.251 13.588 7.720 1.00 95.56 79 HIS A CA 1
ATOM 613 C C . HIS A 1 79 ? 8.915 13.636 8.472 1.00 95.56 79 HIS A C 1
ATOM 615 O O . HIS A 1 79 ? 8.149 14.575 8.274 1.00 95.56 79 HIS A O 1
ATOM 621 N N . PHE A 1 80 ? 8.640 12.675 9.354 1.00 96.00 80 PHE A N 1
ATOM 622 C CA . PHE A 1 80 ? 7.348 12.501 10.028 1.00 96.00 80 PHE A CA 1
ATOM 623 C C . PHE A 1 80 ? 7.532 12.122 11.504 1.00 96.00 80 PHE A C 1
ATOM 625 O O . PHE A 1 80 ? 6.958 11.153 12.010 1.00 96.00 80 PHE A O 1
ATOM 632 N N . SER A 1 81 ? 8.369 12.890 12.207 1.00 92.69 81 SER A N 1
ATOM 633 C CA . SER A 1 81 ? 8.714 12.617 13.603 1.00 92.69 81 SER A CA 1
ATOM 634 C C . SER A 1 81 ? 7.463 12.482 14.482 1.00 92.69 81 SER A C 1
ATOM 636 O O . SER A 1 81 ? 6.549 13.304 14.406 1.00 92.69 81 SER A O 1
ATOM 638 N N . GLY A 1 82 ? 7.433 11.460 15.339 1.00 93.38 82 GLY A N 1
ATOM 639 C CA . GLY A 1 82 ? 6.317 11.200 16.255 1.00 93.38 82 GLY A CA 1
ATOM 640 C C . GLY A 1 82 ? 5.269 10.205 15.747 1.00 93.38 82 GLY A C 1
ATOM 641 O O . GLY A 1 82 ? 4.405 9.813 16.532 1.00 93.38 82 GLY A O 1
ATOM 642 N N . VAL A 1 83 ? 5.352 9.746 14.493 1.00 96.75 83 VAL A N 1
ATOM 643 C CA . VAL A 1 83 ? 4.548 8.612 14.011 1.00 96.75 83 VAL A CA 1
ATOM 644 C C . VAL A 1 83 ? 5.014 7.318 14.703 1.00 96.75 83 VAL A C 1
ATOM 646 O O . VAL A 1 83 ? 6.194 6.975 14.606 1.00 96.75 83 VAL A O 1
ATOM 649 N N . PRO A 1 84 ? 4.135 6.578 15.410 1.00 97.19 84 PRO A N 1
ATOM 650 C CA . PRO A 1 84 ? 4.518 5.330 16.067 1.00 97.19 84 PRO A CA 1
ATOM 651 C C . PRO A 1 84 ? 4.851 4.229 15.054 1.00 97.19 84 PRO A C 1
ATOM 653 O O . PRO A 1 84 ? 4.002 3.873 14.235 1.00 97.19 84 PRO A O 1
ATOM 656 N N . LEU A 1 85 ? 6.054 3.661 15.159 1.00 98.56 85 LEU A N 1
ATOM 657 C CA . LEU A 1 85 ? 6.531 2.555 14.329 1.00 98.56 85 LEU A CA 1
ATOM 658 C C . LEU A 1 85 ? 6.717 1.278 15.158 1.00 98.56 85 LEU A C 1
ATOM 660 O O . LEU A 1 85 ? 7.304 1.302 16.242 1.00 98.56 85 LEU A O 1
ATOM 664 N N . PHE A 1 86 ? 6.260 0.156 14.613 1.00 98.44 86 PHE A N 1
ATOM 665 C CA . PHE A 1 86 ? 6.305 -1.165 15.225 1.00 98.44 86 PHE A CA 1
ATOM 666 C C . PHE A 1 86 ? 6.858 -2.213 14.246 1.00 98.44 86 PHE A C 1
ATOM 668 O O . PHE A 1 86 ? 6.835 -2.046 13.029 1.00 98.44 86 PHE A O 1
ATOM 675 N N . ARG A 1 87 ? 7.328 -3.343 14.782 1.00 97.69 87 ARG A N 1
ATOM 676 C CA . ARG A 1 87 ? 7.744 -4.515 13.980 1.00 97.69 87 ARG A CA 1
ATOM 677 C C . ARG A 1 87 ? 6.587 -5.435 13.584 1.00 97.69 87 ARG A C 1
ATOM 679 O O . ARG A 1 87 ? 6.762 -6.372 12.826 1.00 97.69 87 ARG A O 1
ATOM 686 N N . SER A 1 88 ? 5.416 -5.227 14.178 1.00 97.38 88 SER A N 1
ATOM 687 C CA . SER A 1 88 ? 4.183 -5.956 13.884 1.00 97.38 88 SER A CA 1
ATOM 688 C C . SER A 1 88 ? 2.998 -5.171 14.448 1.00 97.38 88 SER A C 1
ATOM 690 O O . SER A 1 88 ? 3.188 -4.195 15.179 1.00 97.38 88 SER A O 1
ATOM 692 N N . ILE A 1 89 ? 1.779 -5.584 14.114 1.00 98.31 89 ILE A N 1
ATOM 693 C CA . ILE A 1 89 ? 0.556 -4.879 14.499 1.00 98.31 89 ILE A CA 1
ATOM 694 C C . ILE A 1 89 ? 0.302 -5.049 16.004 1.00 98.31 89 ILE A C 1
ATOM 696 O O . ILE A 1 89 ? 0.211 -6.170 16.515 1.00 98.31 89 ILE A O 1
ATOM 700 N N . ASP A 1 90 ? 0.140 -3.939 16.729 1.00 97.50 90 ASP A N 1
ATOM 701 C CA . ASP A 1 90 ? -0.239 -3.972 18.143 1.00 97.50 90 ASP A CA 1
ATOM 702 C C . ASP A 1 90 ? -1.736 -4.269 18.288 1.00 97.50 90 ASP A C 1
ATOM 704 O O . ASP A 1 90 ? -2.591 -3.401 18.100 1.00 97.50 90 ASP A O 1
ATOM 708 N N . ALA A 1 91 ? -2.056 -5.500 18.693 1.00 96.62 91 ALA A N 1
ATOM 709 C CA . ALA A 1 91 ? -3.426 -5.951 18.935 1.00 96.62 91 ALA A CA 1
ATOM 710 C C . ALA A 1 91 ? -4.222 -5.037 19.888 1.00 96.62 91 ALA A C 1
ATOM 712 O O . ALA A 1 91 ? -5.447 -4.972 19.779 1.00 96.62 91 ALA A O 1
ATOM 713 N N . SER A 1 92 ? -3.560 -4.319 20.805 1.00 95.56 92 SER A N 1
ATOM 714 C CA . SER A 1 92 ? -4.233 -3.411 21.742 1.00 95.56 92 SER A CA 1
ATOM 715 C C . SER A 1 92 ? -4.817 -2.161 21.065 1.00 95.56 92 SER A C 1
A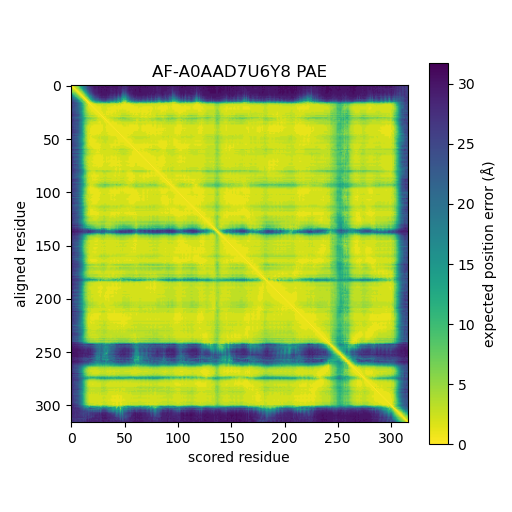TOM 717 O O . SER A 1 92 ? -5.745 -1.544 21.593 1.00 95.56 92 SER A O 1
ATOM 719 N N . ALA A 1 93 ? -4.325 -1.824 19.872 1.00 93.25 93 ALA A N 1
ATOM 720 C CA . ALA A 1 93 ? -4.687 -0.630 19.118 1.00 93.25 93 ALA A CA 1
ATOM 721 C C . ALA A 1 93 ? -5.566 -0.913 17.883 1.00 93.25 93 ALA A C 1
ATOM 723 O O . ALA A 1 93 ? -5.998 0.036 17.229 1.00 93.25 93 ALA A O 1
ATOM 724 N N . VAL A 1 94 ? -5.854 -2.187 17.584 1.00 92.88 94 VAL A N 1
ATOM 725 C CA . VAL A 1 94 ? -6.605 -2.640 16.392 1.00 92.88 94 VAL A CA 1
ATOM 726 C C . VAL A 1 94 ? -8.114 -2.397 16.485 1.00 92.88 94 VAL A C 1
ATOM 728 O O . VAL A 1 94 ? -8.793 -2.254 15.471 1.00 92.88 94 VAL A O 1
ATOM 731 N N . ALA A 1 95 ? -8.681 -2.345 17.689 1.00 91.69 95 ALA A N 1
ATOM 732 C CA . ALA A 1 95 ? -10.120 -2.152 17.829 1.00 91.69 95 ALA A CA 1
ATOM 733 C C . ALA A 1 95 ? -10.565 -0.799 17.235 1.00 91.69 95 ALA A C 1
ATOM 735 O O . ALA A 1 95 ? -10.015 0.254 17.569 1.00 91.69 95 ALA A O 1
ATOM 736 N N . ASN A 1 96 ? -11.620 -0.823 16.415 1.00 92.94 96 ASN A N 1
ATOM 737 C CA . ASN A 1 96 ? -12.156 0.350 15.714 1.00 92.94 96 ASN A CA 1
ATOM 738 C C . ASN A 1 96 ? -11.150 1.029 14.763 1.00 92.94 96 ASN A C 1
ATOM 740 O O . ASN A 1 96 ? -11.100 2.262 14.688 1.00 92.94 96 ASN A O 1
ATOM 744 N N . THR A 1 97 ? -10.308 0.241 14.089 1.00 97.06 97 THR A N 1
ATOM 745 C CA . THR A 1 97 ? -9.417 0.729 13.030 1.00 97.06 97 THR A CA 1
ATOM 746 C C . THR A 1 97 ? -9.721 0.080 11.688 1.00 97.06 97 THR A C 1
ATOM 748 O O . THR A 1 97 ? -10.296 -1.006 11.607 1.00 97.06 97 THR A O 1
ATOM 751 N N . THR A 1 98 ? -9.301 0.756 10.625 1.00 98.56 98 THR A N 1
ATOM 752 C CA . THR A 1 98 ? -9.047 0.145 9.324 1.00 98.56 98 THR A CA 1
ATOM 753 C C . THR A 1 98 ? -7.567 -0.218 9.252 1.00 98.56 98 THR A C 1
ATOM 755 O O . THR A 1 98 ? -6.722 0.642 9.497 1.00 98.56 98 THR A O 1
ATOM 758 N N . ILE A 1 99 ? -7.239 -1.467 8.932 1.00 98.81 99 ILE A N 1
ATOM 759 C CA . ILE A 1 99 ? -5.858 -1.866 8.629 1.00 98.81 99 ILE A CA 1
ATOM 760 C C . ILE A 1 99 ? -5.649 -1.718 7.125 1.00 98.81 99 ILE A C 1
ATOM 762 O O . ILE A 1 99 ? -6.415 -2.287 6.352 1.00 98.81 99 ILE A O 1
ATOM 766 N N . ILE A 1 100 ? -4.629 -0.976 6.709 1.00 98.69 100 ILE A N 1
ATOM 767 C CA . ILE A 1 100 ? -4.154 -0.962 5.325 1.00 98.69 100 ILE A CA 1
ATOM 768 C C . ILE A 1 100 ? -2.915 -1.843 5.261 1.00 98.69 100 ILE A C 1
ATOM 770 O O . ILE A 1 100 ? -1.906 -1.523 5.882 1.00 98.69 100 ILE A O 1
ATOM 774 N N . ALA A 1 101 ? -3.020 -2.948 4.537 1.00 98.69 101 ALA A N 1
ATOM 775 C CA . ALA A 1 101 ? -1.945 -3.891 4.293 1.00 98.69 101 ALA A CA 1
ATOM 776 C C . ALA A 1 101 ? -1.362 -3.646 2.898 1.00 98.69 101 ALA A C 1
ATOM 778 O O . ALA A 1 101 ? -2.007 -3.946 1.886 1.00 98.69 101 ALA A O 1
ATOM 779 N N . LEU A 1 102 ? -0.168 -3.0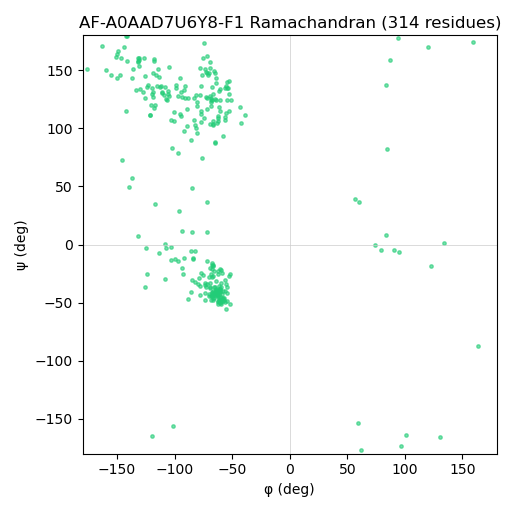63 2.888 1.00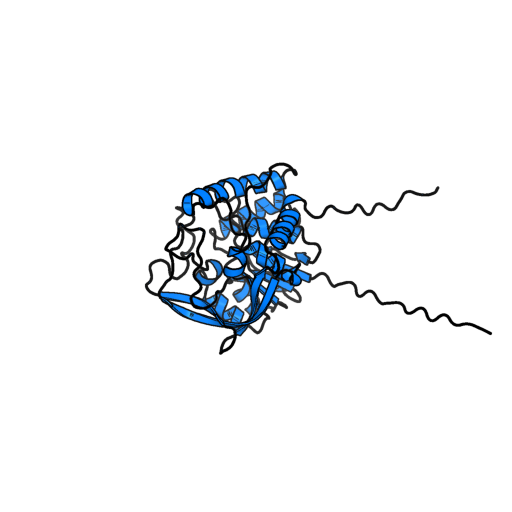 98.50 102 LEU A N 1
ATOM 780 C CA . LEU A 1 102 ? 0.619 -2.723 1.703 1.00 98.50 102 LEU A CA 1
ATOM 781 C C . LEU A 1 102 ? 1.670 -3.795 1.380 1.00 98.50 102 LEU A C 1
ATOM 783 O O . LEU A 1 102 ? 2.129 -3.855 0.253 1.00 98.50 102 LEU A O 1
ATOM 787 N N . GLY A 1 103 ? 1.939 -4.705 2.324 1.00 97.44 103 GLY A N 1
ATOM 788 C CA . GLY A 1 103 ? 2.787 -5.882 2.124 1.00 97.44 103 GLY A CA 1
ATOM 789 C C . GLY A 1 103 ? 2.064 -7.217 2.351 1.00 97.44 103 GLY A C 1
ATOM 790 O O . GLY A 1 103 ? 0.828 -7.276 2.409 1.00 97.44 103 GLY A O 1
ATOM 791 N N . PRO A 1 104 ? 2.811 -8.328 2.504 1.00 98.06 104 PRO A N 1
ATOM 792 C CA . PRO A 1 104 ? 2.254 -9.637 2.834 1.00 98.06 104 PRO A CA 1
ATOM 793 C C . PRO A 1 104 ? 1.390 -9.630 4.097 1.00 98.06 104 PRO A C 1
ATOM 795 O O . PRO A 1 104 ? 1.735 -9.047 5.120 1.00 98.06 104 PRO A O 1
ATOM 798 N N . LEU A 1 105 ? 0.279 -10.369 4.065 1.00 98.69 105 LEU A N 1
ATOM 799 C CA . LEU A 1 105 ? -0.737 -10.363 5.129 1.00 98.69 105 LEU A CA 1
ATOM 800 C C . LEU A 1 105 ? -0.313 -11.062 6.435 1.00 98.69 105 LEU A C 1
ATOM 802 O O . LEU A 1 105 ? -1.155 -11.280 7.307 1.00 98.69 105 LEU A O 1
ATOM 806 N N . THR A 1 106 ? 0.960 -11.423 6.602 1.00 98.62 106 THR A N 1
ATOM 807 C CA . THR A 1 106 ? 1.469 -12.220 7.729 1.00 98.62 106 THR A CA 1
ATOM 808 C C . THR A 1 106 ? 1.145 -11.585 9.084 1.00 98.62 106 THR A C 1
ATOM 810 O O . THR A 1 106 ? 0.586 -12.248 9.964 1.00 98.62 106 THR A O 1
ATOM 813 N N . ASN A 1 107 ? 1.425 -10.288 9.250 1.00 98.69 107 ASN A N 1
ATOM 814 C CA . ASN A 1 107 ? 1.120 -9.557 10.484 1.00 98.69 107 ASN A CA 1
ATOM 815 C C . ASN A 1 107 ? -0.393 -9.436 10.716 1.00 98.69 107 ASN A C 1
ATOM 817 O O . ASN A 1 107 ? -0.868 -9.596 11.843 1.00 98.69 107 ASN A O 1
ATOM 821 N N . VAL A 1 108 ? -1.161 -9.197 9.648 1.00 98.75 108 VAL A N 1
ATOM 822 C CA . VAL A 1 108 ? -2.626 -9.101 9.706 1.00 98.75 108 VAL A CA 1
ATOM 823 C C . VAL A 1 108 ? -3.233 -10.429 10.160 1.00 98.75 108 VAL A C 1
ATOM 825 O O . VAL A 1 108 ? -4.023 -10.463 11.100 1.00 98.75 108 VAL A O 1
ATOM 828 N N . ALA A 1 109 ? -2.830 -11.551 9.567 1.00 98.69 109 ALA A N 1
ATOM 829 C CA . ALA A 1 109 ? -3.309 -12.870 9.967 1.00 98.69 109 ALA A CA 1
ATOM 830 C C . ALA A 1 109 ? -2.943 -13.214 11.421 1.00 98.69 109 ALA A C 1
ATOM 832 O O . ALA A 1 109 ? -3.735 -13.846 12.124 1.00 98.69 109 ALA A O 1
ATOM 833 N N . GLU A 1 110 ? -1.770 -12.791 11.903 1.00 98.56 110 GLU A N 1
ATOM 834 C CA . GLU A 1 110 ? -1.382 -12.985 13.302 1.00 98.56 110 GLU A CA 1
ATOM 835 C C . GLU A 1 110 ? -2.233 -12.141 14.258 1.00 98.56 110 GLU A C 1
ATOM 837 O O . GLU A 1 110 ? -2.705 -12.661 15.274 1.00 98.56 110 GLU A O 1
ATOM 842 N N . VAL A 1 111 ? -2.486 -10.866 13.942 1.00 98.44 111 VAL A N 1
ATOM 843 C CA . VAL A 1 111 ? -3.238 -9.987 14.849 1.00 98.44 111 VAL A CA 1
ATOM 844 C C . VAL A 1 111 ? -4.709 -10.384 14.962 1.00 98.44 111 VAL A C 1
ATOM 846 O O . VAL A 1 111 ? -5.276 -10.314 16.056 1.00 98.44 111 VAL A O 1
ATOM 849 N N . LEU A 1 112 ? -5.299 -10.911 13.882 1.00 98.38 112 LEU A N 1
ATOM 850 C CA . LEU A 1 112 ? -6.684 -11.400 13.848 1.00 98.38 112 LEU A CA 1
ATOM 851 C C . LEU A 1 112 ? -6.959 -12.535 14.843 1.00 98.38 112 LEU A C 1
ATOM 853 O O . LEU A 1 112 ? -8.097 -12.719 15.272 1.00 98.38 112 LEU A O 1
ATOM 857 N N . LYS A 1 113 ? -5.923 -13.256 15.291 1.00 97.44 113 LYS A N 1
ATOM 858 C CA . LYS A 1 113 ? -6.040 -14.273 16.352 1.00 97.44 113 LYS A CA 1
ATOM 859 C C . LYS A 1 113 ? -6.364 -13.667 17.723 1.00 97.44 113 LYS A C 1
ATOM 861 O O . LYS A 1 113 ? -6.721 -14.402 18.642 1.00 97.44 113 LYS A O 1
ATOM 866 N N . ARG A 1 114 ? -6.184 -12.351 17.890 1.00 97.12 114 ARG A N 1
ATOM 867 C CA . ARG A 1 114 ? -6.267 -11.641 19.178 1.00 97.12 114 ARG A CA 1
ATOM 868 C C . ARG A 1 114 ? -7.256 -10.478 19.153 1.00 97.12 114 ARG A C 1
ATOM 870 O O . ARG A 1 114 ? -7.918 -10.243 20.160 1.00 97.12 114 ARG A O 1
ATOM 877 N N . ALA A 1 115 ? -7.349 -9.757 18.038 1.00 96.94 115 ALA A N 1
ATOM 878 C CA . ALA A 1 115 ? -8.217 -8.596 17.877 1.00 96.94 115 ALA A CA 1
ATOM 879 C C . ALA A 1 115 ? -8.668 -8.446 16.417 1.00 96.94 115 ALA A C 1
ATOM 881 O O . ALA A 1 115 ? -7.892 -8.690 15.498 1.00 96.94 115 ALA A O 1
ATOM 882 N N . LEU A 1 116 ? -9.913 -8.010 16.210 1.00 97.81 116 LEU A N 1
ATOM 883 C CA . LEU A 1 116 ? -10.469 -7.767 14.877 1.00 97.81 116 LEU A CA 1
ATOM 884 C C . LEU A 1 116 ? -10.556 -6.254 14.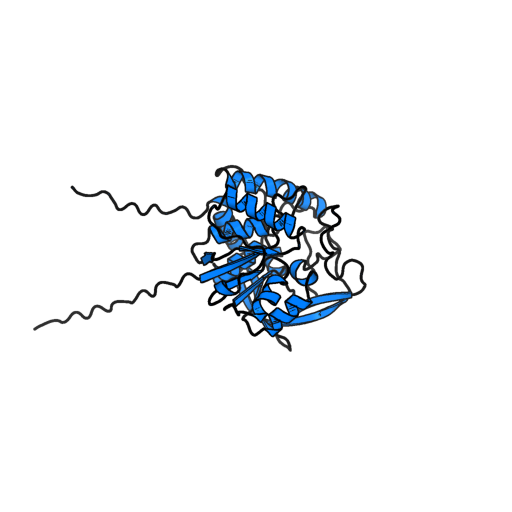604 1.00 97.81 116 LEU A C 1
ATOM 886 O O . LEU A 1 116 ? -11.109 -5.535 15.445 1.00 97.81 116 LEU A O 1
ATOM 890 N N . PRO A 1 117 ? -10.047 -5.764 13.458 1.00 98.12 117 PRO A N 1
ATOM 891 C CA . PRO A 1 117 ? -10.320 -4.409 12.989 1.00 98.12 117 PRO A CA 1
ATOM 892 C C . PRO A 1 117 ? -11.750 -4.304 12.434 1.00 98.12 117 PRO A C 1
ATOM 894 O O . PRO A 1 117 ? -12.454 -5.303 12.273 1.00 98.12 117 PRO A O 1
ATOM 897 N N . GLU A 1 118 ? -12.181 -3.088 12.102 1.00 97.69 118 GLU A N 1
ATOM 898 C CA . GLU A 1 118 ? -13.452 -2.865 11.395 1.00 97.69 118 GLU A CA 1
ATOM 899 C C . GLU A 1 118 ? -13.368 -3.282 9.921 1.00 97.69 118 GLU A C 1
ATOM 901 O O . GLU A 1 118 ? -14.342 -3.773 9.345 1.00 97.69 118 GLU A O 1
ATOM 906 N N . GLU A 1 119 ? -12.211 -3.055 9.302 1.00 98.50 119 GLU A N 1
ATOM 907 C CA . GLU A 1 119 ? -11.992 -3.218 7.868 1.00 98.50 119 GLU A CA 1
ATOM 908 C C . GLU A 1 119 ? -10.508 -3.480 7.591 1.00 98.50 119 GLU A C 1
ATOM 910 O O . GLU A 1 119 ? -9.637 -2.952 8.286 1.00 98.50 119 GLU A O 1
ATOM 915 N N . ILE A 1 120 ? -10.224 -4.287 6.573 1.00 98.88 120 ILE A N 1
ATOM 916 C CA . ILE A 1 120 ? -8.881 -4.506 6.033 1.00 98.88 120 ILE A CA 1
ATOM 917 C C . ILE A 1 120 ? -8.895 -4.060 4.577 1.00 98.88 120 ILE A C 1
ATOM 919 O O . ILE A 1 120 ? -9.732 -4.518 3.800 1.00 98.88 120 ILE A O 1
ATOM 923 N N . VAL A 1 121 ? -7.966 -3.191 4.203 1.00 98.75 121 VAL A N 1
ATOM 924 C CA . VAL A 1 121 ? -7.690 -2.831 2.813 1.00 98.75 121 VAL A CA 1
ATOM 925 C C . VAL A 1 121 ? -6.387 -3.491 2.419 1.00 98.75 121 VAL A C 1
ATOM 927 O O . VAL A 1 121 ? -5.391 -3.316 3.109 1.00 98.75 121 VAL A O 1
ATOM 930 N N . PHE A 1 122 ? -6.403 -4.274 1.349 1.00 98.75 122 PHE A N 1
ATOM 931 C CA . PHE A 1 122 ? -5.256 -5.060 0.919 1.00 98.75 122 PHE A CA 1
ATOM 932 C C . PHE A 1 122 ? -4.936 -4.796 -0.549 1.00 98.75 122 PHE A C 1
ATOM 934 O O . PHE A 1 122 ? -5.830 -4.837 -1.402 1.00 98.75 122 PHE A O 1
ATOM 941 N N . VAL A 1 123 ? -3.661 -4.540 -0.828 1.00 97.56 123 VAL A N 1
ATOM 942 C CA . VAL A 1 123 ? -3.131 -4.418 -2.188 1.00 97.56 123 VAL A CA 1
ATOM 943 C C . VAL A 1 123 ? -2.858 -5.818 -2.718 1.00 97.56 123 VAL A C 1
ATOM 945 O O . VAL A 1 123 ? -1.893 -6.470 -2.323 1.00 97.56 123 VAL A O 1
ATOM 948 N N . GLY A 1 124 ? -3.746 -6.301 -3.583 1.00 95.31 124 GLY A N 1
ATOM 949 C CA . GLY A 1 124 ? -3.643 -7.643 -4.137 1.00 95.31 124 GLY A CA 1
ATOM 950 C C . GLY A 1 124 ? -4.955 -8.188 -4.687 1.00 95.31 124 GLY A C 1
ATOM 951 O O . GLY A 1 124 ? -6.038 -7.605 -4.560 1.00 95.31 124 GLY A O 1
ATOM 952 N N . GLY A 1 125 ? -4.846 -9.356 -5.306 1.00 94.75 125 GLY A N 1
ATOM 953 C CA . GLY A 1 125 ? -5.931 -10.046 -5.978 1.00 94.75 125 GLY A CA 1
ATOM 954 C C . GLY A 1 125 ? -6.109 -9.622 -7.433 1.00 94.75 125 GLY A C 1
ATOM 955 O O . GLY A 1 125 ? -5.704 -8.547 -7.875 1.00 94.75 125 GLY A O 1
ATOM 956 N N . ARG A 1 126 ? -6.754 -10.497 -8.209 1.00 94.19 126 ARG A N 1
ATOM 957 C CA . ARG A 1 126 ? -7.004 -10.280 -9.641 1.00 94.19 126 ARG A CA 1
ATOM 958 C C . ARG A 1 126 ? -8.264 -10.972 -10.130 1.00 94.19 126 ARG A C 1
ATOM 960 O O . ARG A 1 126 ? -8.746 -11.926 -9.523 1.00 94.19 126 ARG A O 1
ATOM 967 N N . ARG A 1 127 ? -8.793 -10.545 -11.277 1.00 95.00 127 ARG A N 1
ATOM 968 C CA . ARG A 1 127 ? -9.798 -11.342 -11.998 1.00 95.00 127 ARG A CA 1
ATOM 969 C C . ARG A 1 127 ? -9.144 -12.586 -12.618 1.00 95.00 127 ARG A C 1
ATOM 971 O O . ARG A 1 127 ? -8.011 -12.489 -13.086 1.00 95.00 127 ARG A O 1
ATOM 978 N N . PRO A 1 128 ? -9.849 -13.730 -12.698 1.00 92.75 128 PRO A N 1
ATOM 979 C CA . PRO A 1 128 ? -9.346 -14.891 -13.427 1.00 92.75 128 PRO A CA 1
ATOM 980 C C . PRO A 1 128 ? -8.932 -14.535 -14.859 1.00 92.75 128 PRO A C 1
ATOM 982 O O . PRO A 1 128 ? -9.704 -13.919 -15.595 1.00 92.75 128 PRO A O 1
ATOM 985 N N . GLY A 1 129 ? -7.722 -14.939 -15.245 1.00 88.44 129 GLY A N 1
ATOM 986 C CA . GLY A 1 129 ? -7.154 -14.678 -16.570 1.00 88.44 129 GLY A CA 1
ATOM 987 C C . GLY A 1 129 ? -6.579 -13.272 -16.772 1.00 88.44 129 GLY A C 1
ATOM 988 O O . GLY A 1 129 ? -5.991 -13.026 -17.824 1.00 88.44 129 GLY A O 1
ATOM 989 N N . HIS A 1 130 ? -6.710 -12.364 -15.798 1.00 89.38 130 HIS A N 1
ATOM 990 C CA . HIS A 1 130 ? -6.010 -11.079 -15.833 1.00 89.38 130 HIS A CA 1
ATOM 991 C C . HIS A 1 130 ? -4.522 -11.302 -15.553 1.00 89.38 130 HIS A C 1
ATOM 993 O O . HIS A 1 130 ? -4.162 -11.929 -14.555 1.00 89.38 130 HIS A O 1
ATOM 999 N N . ARG A 1 131 ? -3.670 -10.790 -16.441 1.00 85.69 131 ARG A N 1
ATOM 1000 C CA . ARG A 1 131 ? -2.209 -10.869 -16.341 1.00 85.69 131 ARG A CA 1
ATOM 1001 C C . ARG A 1 131 ? -1.669 -9.490 -16.003 1.00 85.69 131 ARG A C 1
ATOM 1003 O O . ARG A 1 131 ? -2.074 -8.521 -16.631 1.00 85.69 131 ARG A O 1
ATOM 1010 N N . PHE A 1 132 ? -0.736 -9.427 -15.063 1.00 83.69 132 PHE A N 1
ATOM 1011 C CA . PHE A 1 132 ? -0.111 -8.178 -14.638 1.00 83.69 132 PHE A CA 1
ATOM 1012 C C . PHE A 1 132 ? 0.996 -7.810 -15.612 1.00 83.69 132 PHE A C 1
ATOM 1014 O O . PHE A 1 132 ? 2.075 -8.394 -15.579 1.00 83.69 132 PHE A O 1
ATOM 1021 N N . THR A 1 133 ? 0.724 -6.897 -16.535 1.00 81.69 133 THR A N 1
ATOM 1022 C CA . THR A 1 133 ? 1.681 -6.542 -17.591 1.00 81.69 133 THR A CA 1
ATOM 1023 C C . THR A 1 133 ? 1.982 -5.057 -17.568 1.00 81.69 133 THR A C 1
ATOM 1025 O O . THR A 1 133 ? 1.069 -4.241 -17.469 1.00 81.69 133 THR A O 1
ATOM 1028 N N . VAL A 1 134 ? 3.259 -4.709 -17.723 1.00 80.31 134 VAL A N 1
ATOM 1029 C CA . VAL A 1 134 ? 3.722 -3.322 -17.813 1.00 80.31 134 VAL A CA 1
ATOM 1030 C C . VAL A 1 134 ? 4.217 -3.045 -19.228 1.00 80.31 134 VAL A C 1
ATOM 1032 O O . VAL A 1 134 ? 5.017 -3.804 -19.781 1.00 80.31 134 VAL A O 1
ATOM 1035 N N . GLY A 1 135 ? 3.749 -1.936 -19.803 1.00 75.38 135 GLY A N 1
ATOM 1036 C CA . GLY A 1 135 ? 4.147 -1.494 -21.137 1.00 75.38 135 GLY A CA 1
ATOM 1037 C C . GLY A 1 135 ? 3.839 -2.520 -22.232 1.00 75.38 135 GLY A C 1
ATOM 1038 O O . GLY A 1 135 ? 2.926 -3.333 -22.117 1.00 75.38 135 GLY A O 1
ATOM 1039 N N . ASN A 1 136 ? 4.622 -2.467 -23.312 1.00 64.12 136 ASN A N 1
ATOM 1040 C CA . ASN A 1 136 ? 4.528 -3.408 -24.438 1.00 64.12 136 ASN A CA 1
ATOM 1041 C C . ASN A 1 136 ? 5.640 -4.475 -24.418 1.00 64.12 136 ASN A C 1
ATOM 1043 O O . ASN A 1 136 ? 5.698 -5.306 -25.324 1.00 64.12 136 ASN A O 1
ATOM 1047 N N . ALA A 1 137 ? 6.559 -4.412 -23.447 1.00 53.44 137 ALA A N 1
ATOM 1048 C CA . ALA A 1 137 ? 7.827 -5.145 -23.476 1.00 53.44 137 ALA A CA 1
ATOM 1049 C C . ALA A 1 137 ? 7.791 -6.505 -22.756 1.00 53.44 137 ALA A C 1
ATOM 1051 O O . ALA A 1 137 ? 8.607 -7.373 -23.061 1.00 53.44 137 ALA A O 1
ATOM 1052 N N . ASN A 1 138 ? 6.837 -6.729 -21.848 1.00 55.62 138 ASN A N 1
ATOM 1053 C CA . ASN A 1 138 ? 6.787 -7.960 -21.063 1.00 55.62 138 ASN A CA 1
ATOM 1054 C C . ASN A 1 138 ? 5.858 -9.002 -21.695 1.00 55.62 138 ASN A C 1
ATOM 1056 O O . ASN A 1 138 ? 4.638 -8.848 -21.694 1.00 55.62 138 ASN A O 1
ATOM 1060 N N . ALA A 1 139 ? 6.429 -10.108 -22.181 1.00 56.69 139 ALA A N 1
ATOM 1061 C CA . ALA A 1 139 ? 5.653 -11.317 -22.471 1.00 56.69 139 ALA A CA 1
ATOM 1062 C C . ALA A 1 139 ? 5.164 -12.007 -21.174 1.00 56.69 139 ALA A C 1
ATOM 1064 O O . ALA A 1 139 ? 4.104 -12.648 -21.156 1.00 56.69 139 ALA A O 1
ATOM 1065 N N . ASP A 1 140 ? 5.907 -11.831 -20.077 1.00 68.00 140 ASP A N 1
ATOM 1066 C CA . ASP A 1 140 ? 5.659 -12.472 -18.787 1.00 68.00 140 ASP A CA 1
ATOM 1067 C C . ASP A 1 140 ? 4.921 -11.544 -17.817 1.00 68.00 140 ASP A C 1
ATOM 1069 O O . ASP A 1 140 ? 5.209 -10.353 -17.723 1.00 68.00 140 ASP A O 1
ATOM 1073 N N . ALA A 1 141 ? 3.936 -12.096 -17.106 1.00 78.75 141 ALA A N 1
ATOM 1074 C CA . ALA A 1 141 ? 3.205 -11.364 -16.079 1.00 78.75 141 ALA A CA 1
ATOM 1075 C C . ALA A 1 141 ? 4.097 -11.078 -14.855 1.00 78.75 141 ALA A C 1
ATOM 1077 O O . ALA A 1 141 ? 5.009 -11.847 -14.553 1.00 78.75 141 ALA A O 1
ATOM 1078 N N . LEU A 1 142 ? 3.818 -9.999 -14.133 1.00 80.50 142 LEU A N 1
ATOM 1079 C CA . LEU A 1 142 ? 4.363 -9.765 -12.800 1.00 80.50 142 LEU A CA 1
ATOM 1080 C C . LEU A 1 142 ? 3.611 -10.613 -11.767 1.00 80.50 142 LEU A C 1
ATOM 1082 O O . LEU A 1 142 ? 2.440 -10.956 -11.951 1.00 80.50 142 LEU A O 1
ATOM 1086 N N . ALA A 1 143 ? 4.295 -10.957 -10.681 1.00 82.94 143 ALA A N 1
ATOM 1087 C CA . ALA A 1 143 ? 3.690 -11.631 -9.541 1.00 82.94 143 ALA A CA 1
ATOM 1088 C C . ALA A 1 143 ? 2.794 -10.673 -8.740 1.00 82.94 143 ALA A C 1
ATOM 1090 O O . ALA A 1 143 ? 3.088 -9.483 -8.617 1.00 82.94 143 ALA A O 1
ATOM 1091 N N . ASP A 1 144 ? 1.733 -11.212 -8.140 1.00 88.75 144 ASP A N 1
ATOM 1092 C CA . ASP A 1 144 ? 0.988 -10.545 -7.070 1.00 88.75 144 ASP A CA 1
ATOM 1093 C C . ASP A 1 144 ? 1.803 -10.649 -5.775 1.00 88.75 144 ASP A C 1
ATOM 1095 O O . ASP A 1 144 ? 1.546 -11.513 -4.940 1.00 88.75 144 ASP A O 1
ATOM 1099 N N . MET A 1 145 ? 2.877 -9.861 -5.670 1.00 87.06 145 MET A N 1
ATOM 1100 C CA . MET A 1 145 ? 3.952 -10.092 -4.695 1.00 87.06 145 MET A CA 1
ATOM 1101 C C . MET A 1 145 ? 3.452 -10.161 -3.248 1.00 87.06 145 MET A C 1
ATOM 1103 O O . MET A 1 145 ? 3.902 -11.028 -2.500 1.00 87.06 145 MET A O 1
ATOM 1107 N N . ASN A 1 146 ? 2.499 -9.312 -2.866 1.00 93.44 146 ASN A N 1
ATOM 1108 C CA . ASN A 1 146 ? 1.962 -9.283 -1.505 1.00 93.44 146 ASN A CA 1
ATOM 1109 C C . ASN A 1 146 ? 1.183 -10.556 -1.173 1.00 93.44 146 ASN A C 1
ATOM 1111 O O . ASN A 1 146 ? 1.363 -11.148 -0.108 1.00 93.44 146 ASN A O 1
ATOM 1115 N N . PHE A 1 147 ? 0.348 -11.025 -2.101 1.00 95.19 147 PHE A N 1
ATOM 1116 C CA . PHE A 1 147 ? -0.401 -12.264 -1.924 1.00 95.19 147 PHE A CA 1
ATOM 1117 C C . PHE A 1 147 ? 0.491 -13.510 -2.051 1.00 95.19 147 PHE A C 1
ATOM 1119 O O . PHE A 1 147 ? 0.435 -14.403 -1.208 1.00 95.19 147 PHE A O 1
ATOM 1126 N N . GLU A 1 148 ? 1.321 -13.581 -3.094 1.00 91.75 148 GLU A N 1
ATOM 1127 C CA . GLU A 1 148 ? 2.134 -14.757 -3.425 1.00 91.75 148 GLU A CA 1
ATOM 1128 C C . GLU A 1 148 ? 3.237 -15.015 -2.377 1.00 91.75 148 GLU A C 1
ATOM 1130 O O . GLU A 1 148 ? 3.701 -16.147 -2.232 1.00 91.75 148 GLU A O 1
ATOM 1135 N N . LYS A 1 149 ? 3.639 -14.016 -1.580 1.00 91.19 149 LYS A N 1
ATOM 1136 C CA . LYS A 1 149 ? 4.562 -14.214 -0.447 1.00 91.19 149 LYS A CA 1
ATOM 1137 C C . LYS A 1 149 ? 3.927 -14.941 0.741 1.00 91.19 149 LYS A C 1
ATOM 1139 O O . LYS A 1 149 ? 4.622 -15.731 1.377 1.00 91.19 149 LYS A O 1
ATOM 1144 N N . ASP A 1 150 ? 2.637 -14.741 1.018 1.00 95.75 150 ASP A N 1
ATOM 1145 C CA . ASP A 1 150 ? 1.943 -15.424 2.123 1.00 95.75 150 ASP A CA 1
ATOM 1146 C C . ASP A 1 150 ? 0.462 -15.744 1.810 1.00 95.75 150 ASP A C 1
ATOM 1148 O O . ASP A 1 150 ? -0.471 -15.144 2.365 1.00 95.75 150 ASP A O 1
ATOM 1152 N N . PRO A 1 151 ? 0.209 -16.735 0.933 1.00 96.38 151 PRO A N 1
ATOM 1153 C CA . PRO A 1 151 ? -1.148 -17.146 0.574 1.00 96.38 151 PRO A CA 1
ATOM 1154 C C . PRO A 1 151 ? -1.911 -17.776 1.754 1.00 96.38 151 PRO A C 1
ATOM 1156 O O . PRO A 1 151 ? -3.144 -17.764 1.772 1.00 96.38 151 PRO A O 1
ATOM 1159 N N . VAL A 1 152 ? -1.207 -18.311 2.759 1.00 97.50 152 VAL A N 1
ATOM 1160 C CA . VAL A 1 152 ? -1.816 -18.907 3.961 1.00 97.50 152 VAL A CA 1
ATOM 1161 C C . VAL A 1 152 ? -2.365 -17.818 4.885 1.00 97.50 152 VAL A C 1
ATOM 1163 O O . VAL A 1 152 ? -3.483 -17.942 5.400 1.00 97.50 152 VAL A O 1
ATOM 1166 N N . ALA A 1 153 ? -1.626 -16.721 5.064 1.00 98.44 153 ALA A N 1
ATOM 1167 C CA . ALA A 1 153 ? -2.131 -15.549 5.766 1.00 98.44 153 ALA A CA 1
ATOM 1168 C C . ALA A 1 153 ? -3.325 -14.927 5.035 1.00 98.44 153 ALA A C 1
ATOM 1170 O O . ALA A 1 153 ? -4.330 -14.608 5.672 1.00 98.44 153 ALA A O 1
ATOM 1171 N N . ALA A 1 154 ? -3.273 -14.838 3.702 1.00 98.38 154 ALA A N 1
ATOM 1172 C CA . ALA A 1 154 ? -4.399 -14.355 2.908 1.00 98.38 154 ALA A CA 1
ATOM 1173 C C . ALA A 1 154 ? -5.668 -15.203 3.106 1.00 98.38 154 ALA A C 1
ATOM 1175 O O . ALA A 1 154 ? -6.750 -14.646 3.296 1.00 98.38 154 ALA A O 1
ATOM 1176 N N . ALA A 1 155 ? -5.547 -16.536 3.143 1.00 98.31 155 ALA A N 1
ATOM 1177 C CA . ALA A 1 155 ? -6.672 -17.421 3.455 1.00 98.31 155 ALA A CA 1
ATOM 1178 C C . ALA A 1 155 ? -7.268 -17.116 4.839 1.00 98.31 155 ALA A C 1
ATOM 1180 O O . ALA A 1 155 ? -8.478 -16.936 4.968 1.00 98.31 155 ALA A O 1
ATOM 1181 N N . SER A 1 156 ? -6.410 -16.946 5.850 1.00 98.38 156 SER A N 1
ATOM 1182 C CA . SER A 1 156 ? -6.832 -16.602 7.215 1.00 98.38 156 SER A CA 1
ATOM 1183 C C . SER A 1 156 ? -7.583 -15.265 7.275 1.00 98.38 156 SER A C 1
ATOM 1185 O O . SER A 1 156 ? -8.581 -15.141 7.983 1.00 98.38 156 SER A O 1
ATOM 1187 N N . VAL A 1 157 ? -7.137 -14.263 6.509 1.00 98.69 157 VAL A N 1
ATOM 1188 C CA . VAL A 1 157 ? -7.808 -12.957 6.409 1.00 98.69 157 VAL A CA 1
ATOM 1189 C C . VAL A 1 157 ? -9.186 -13.089 5.762 1.00 98.69 157 VAL A C 1
ATOM 1191 O O . VAL A 1 157 ? -10.158 -12.558 6.300 1.00 98.69 157 VAL A O 1
ATOM 1194 N N . LEU A 1 158 ? -9.308 -13.833 4.659 1.00 98.44 158 LEU A N 1
ATOM 1195 C CA . LEU A 1 158 ? -10.592 -14.058 3.981 1.00 98.44 158 LEU A CA 1
ATOM 1196 C C . LEU A 1 158 ? -11.595 -14.841 4.848 1.00 98.44 158 LEU A C 1
ATOM 1198 O O . LEU A 1 158 ? -12.802 -14.619 4.746 1.00 98.44 158 LEU A O 1
ATOM 1202 N N . GLU A 1 159 ? -11.108 -15.731 5.713 1.00 97.69 159 GLU A N 1
ATOM 1203 C CA . GLU A 1 159 ? -11.924 -16.539 6.632 1.00 97.69 159 GLU A CA 1
ATOM 1204 C C . GLU A 1 159 ? -12.290 -15.810 7.937 1.00 97.69 159 GLU A C 1
ATOM 1206 O O . GLU A 1 159 ? -13.176 -16.256 8.666 1.00 97.69 159 GLU A O 1
ATOM 1211 N N . SER A 1 160 ? -11.660 -14.668 8.226 1.00 97.44 160 SER A N 1
ATOM 1212 C CA . SER A 1 160 ? -11.809 -13.944 9.499 1.00 97.44 160 SER A CA 1
ATOM 1213 C C . SER A 1 160 ? -13.203 -13.356 9.752 1.00 97.44 160 SER A C 1
ATOM 1215 O O . SER A 1 160 ? -13.535 -13.002 10.884 1.00 97.44 160 SER A O 1
ATOM 1217 N N . GLY A 1 161 ? -14.013 -13.202 8.700 1.00 96.00 161 GLY A N 1
ATOM 1218 C CA . GLY A 1 161 ? -15.294 -12.494 8.752 1.00 96.00 161 GLY A CA 1
ATOM 1219 C C . GLY A 1 161 ? -15.172 -10.966 8.835 1.00 96.00 161 GLY A C 1
ATOM 1220 O O . GLY A 1 161 ? -16.197 -10.283 8.851 1.00 96.00 161 GLY A O 1
ATOM 1221 N N . VAL A 1 162 ? -13.952 -10.420 8.856 1.00 98.19 162 VAL A N 1
ATOM 1222 C CA . VAL A 1 162 ? -13.695 -8.979 8.747 1.00 98.19 162 VAL A CA 1
ATOM 1223 C C . VAL A 1 162 ? -14.014 -8.510 7.330 1.00 98.19 162 VAL A C 1
ATOM 1225 O O . VAL A 1 162 ? -13.845 -9.244 6.356 1.00 98.19 162 VAL A O 1
ATOM 1228 N N . ARG A 1 163 ? -14.485 -7.269 7.192 1.00 98.31 163 ARG A N 1
ATOM 1229 C CA . ARG A 1 163 ? -14.715 -6.678 5.874 1.00 98.31 163 ARG A CA 1
ATOM 1230 C C . ARG A 1 163 ? -13.379 -6.452 5.163 1.00 98.31 163 ARG A C 1
ATOM 1232 O O . ARG A 1 163 ? -12.531 -5.732 5.679 1.00 98.31 163 ARG A O 1
ATOM 1239 N N . VAL A 1 164 ? -13.236 -7.011 3.963 1.00 98.81 164 VAL A N 1
ATOM 1240 C CA . VAL A 1 164 ? -12.032 -6.858 3.135 1.00 98.81 164 VAL A CA 1
ATOM 1241 C C . VAL A 1 164 ? -12.333 -6.006 1.903 1.00 98.81 164 VAL A C 1
ATOM 1243 O O . VAL A 1 164 ? -13.294 -6.265 1.170 1.00 98.81 164 VAL A O 1
ATOM 1246 N N . VAL A 1 165 ? -11.491 -5.003 1.671 1.00 98.81 165 VAL A N 1
ATOM 1247 C CA . VAL A 1 165 ? -11.417 -4.206 0.446 1.00 98.81 165 VAL A CA 1
ATOM 1248 C C . VAL A 1 165 ? -10.129 -4.581 -0.279 1.00 98.81 165 VAL A C 1
ATOM 1250 O O . VAL A 1 165 ? -9.057 -4.571 0.314 1.00 98.81 165 VAL A O 1
ATOM 1253 N N . LEU A 1 166 ? -10.231 -4.913 -1.559 1.00 98.56 166 LEU A N 1
ATOM 1254 C CA . LEU A 1 166 ? -9.091 -5.230 -2.408 1.00 98.56 166 LEU A CA 1
ATOM 1255 C C . LEU A 1 166 ? -8.811 -4.064 -3.359 1.00 98.56 166 LEU A C 1
ATOM 1257 O O . LEU A 1 166 ? -9.716 -3.629 -4.085 1.00 98.56 166 LEU A O 1
ATOM 1261 N N . ALA A 1 167 ? -7.557 -3.612 -3.360 1.00 97.44 167 ALA A N 1
ATOM 1262 C CA . ALA A 1 167 ? -6.951 -2.720 -4.343 1.00 97.44 167 ALA A CA 1
ATOM 1263 C C . ALA A 1 167 ? -6.069 -3.570 -5.286 1.00 97.44 167 ALA A C 1
ATOM 1265 O O . ALA A 1 167 ? -4.878 -3.744 -5.038 1.00 97.44 167 ALA A O 1
ATOM 1266 N N . PRO A 1 168 ? -6.656 -4.203 -6.315 1.00 94.69 168 PRO A N 1
ATOM 1267 C CA . PRO A 1 168 ? -5.953 -5.106 -7.216 1.00 94.69 168 PRO A CA 1
ATOM 1268 C C . PRO A 1 168 ? -5.006 -4.373 -8.167 1.00 94.69 168 PRO A C 1
ATOM 1270 O O . PRO A 1 168 ? -5.201 -3.205 -8.490 1.00 94.69 168 PRO A O 1
ATOM 1273 N N . PHE A 1 169 ? -4.070 -5.113 -8.753 1.00 87.94 169 PHE A N 1
ATOM 1274 C CA . PHE A 1 169 ? -3.155 -4.608 -9.785 1.00 87.94 169 PHE A CA 1
ATOM 1275 C C . PHE A 1 169 ? -3.878 -3.981 -10.996 1.00 87.94 169 PHE A C 1
ATOM 1277 O O . PHE A 1 169 ? -3.428 -2.998 -11.569 1.00 87.94 169 PHE A O 1
ATOM 1284 N N . GLU A 1 170 ? -5.051 -4.494 -11.383 1.00 90.38 170 GLU A N 1
ATOM 1285 C CA . GLU A 1 170 ? -5.819 -3.907 -12.497 1.00 90.38 170 GLU A CA 1
ATOM 1286 C C . GLU A 1 170 ? -6.269 -2.459 -12.236 1.00 90.38 170 GLU A C 1
ATOM 1288 O O . GLU A 1 170 ? -6.526 -1.704 -13.177 1.00 90.38 170 GLU A O 1
ATOM 1293 N N . LEU A 1 171 ? -6.366 -2.062 -10.963 1.00 94.31 171 LEU A N 1
ATOM 1294 C CA . LEU A 1 171 ? -6.635 -0.684 -10.582 1.00 94.31 171 LEU A CA 1
ATOM 1295 C C . LEU A 1 171 ? -5.425 0.204 -10.882 1.00 94.31 171 LEU A C 1
ATOM 1297 O O . LEU A 1 171 ? -5.588 1.305 -11.412 1.00 94.31 171 LEU A O 1
ATOM 1301 N N . SER A 1 172 ? -4.222 -0.280 -10.570 1.00 88.62 172 SER A N 1
ATOM 1302 C CA . SER A 1 172 ? -2.987 0.495 -10.669 1.00 88.62 172 SER A CA 1
ATOM 1303 C C . SER A 1 172 ? -2.443 0.615 -12.081 1.00 88.62 172 SER A C 1
ATOM 1305 O O . SER A 1 172 ? -1.884 1.658 -12.400 1.00 88.62 172 SER A O 1
ATOM 1307 N N . GLU A 1 173 ? -2.695 -0.355 -12.967 1.00 89.31 173 GLU A N 1
ATOM 1308 C CA . GLU A 1 173 ? -2.329 -0.291 -14.396 1.00 89.31 173 GLU A CA 1
ATOM 1309 C C . GLU A 1 173 ? -2.816 1.002 -15.085 1.00 89.31 173 GLU A C 1
ATOM 1311 O O . GLU A 1 173 ? -2.246 1.457 -16.085 1.00 89.31 173 GLU A O 1
ATOM 1316 N N . GLN A 1 174 ? -3.875 1.603 -14.541 1.00 91.19 174 GLN A N 1
ATOM 1317 C CA . GLN A 1 174 ? -4.555 2.780 -15.072 1.00 91.19 174 GLN A CA 1
ATOM 1318 C C . GLN A 1 174 ? -4.019 4.104 -14.508 1.00 91.19 174 GLN A C 1
ATOM 1320 O O . GLN A 1 174 ? -4.349 5.156 -15.050 1.00 91.19 174 GLN A O 1
ATOM 1325 N N . VAL A 1 175 ? -3.194 4.070 -13.460 1.00 95.19 175 VAL A N 1
ATOM 1326 C CA . VAL A 1 175 ? -2.650 5.246 -12.767 1.00 95.19 175 VAL A CA 1
ATOM 1327 C C . VAL A 1 175 ? -1.132 5.229 -12.888 1.00 95.19 175 VAL A C 1
ATOM 1329 O O . VAL A 1 175 ? -0.492 4.202 -12.685 1.00 95.19 175 VAL A O 1
ATOM 133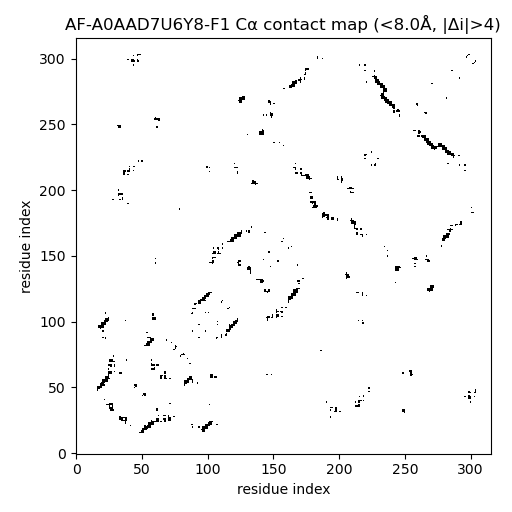2 N N . ARG A 1 176 ? -0.546 6.360 -13.280 1.00 95.25 176 ARG A N 1
ATOM 1333 C CA . ARG A 1 176 ? 0.870 6.451 -13.653 1.00 95.25 176 ARG A CA 1
ATOM 1334 C C . ARG A 1 176 ? 1.510 7.656 -12.986 1.00 95.25 176 ARG A C 1
ATOM 1336 O O . ARG A 1 176 ? 0.941 8.745 -13.056 1.00 95.25 176 ARG A O 1
ATOM 1343 N N . LEU A 1 177 ? 2.678 7.457 -12.384 1.00 96.06 177 LEU A N 1
ATOM 1344 C CA . LEU A 1 177 ? 3.521 8.515 -11.833 1.00 96.06 177 LEU A CA 1
ATOM 1345 C C . LEU A 1 177 ? 4.803 8.623 -12.656 1.00 96.06 177 LEU A C 1
ATOM 1347 O O . LEU A 1 177 ? 5.388 7.612 -13.041 1.00 96.06 177 LEU A O 1
ATOM 1351 N N . GLY A 1 178 ? 5.201 9.858 -12.951 1.00 94.56 178 GLY A N 1
ATOM 1352 C CA . GLY A 1 178 ? 6.459 10.169 -13.624 1.00 94.56 178 GLY A CA 1
ATOM 1353 C C . GLY A 1 178 ? 7.519 10.652 -12.637 1.00 94.56 178 GLY A C 1
ATOM 1354 O O . GLY A 1 178 ? 7.447 10.384 -11.440 1.00 94.56 178 GLY A O 1
ATOM 1355 N N . ALA A 1 179 ? 8.491 11.403 -13.149 1.00 93.31 179 ALA A N 1
ATOM 1356 C CA . ALA A 1 179 ? 9.544 11.992 -12.330 1.00 93.31 179 ALA A CA 1
ATOM 1357 C C . ALA A 1 179 ? 8.991 13.013 -11.320 1.00 93.31 179 ALA A C 1
ATOM 1359 O O . ALA A 1 179 ? 8.097 13.804 -11.640 1.00 93.31 179 ALA A O 1
ATOM 1360 N N . PHE A 1 180 ? 9.581 13.035 -10.125 1.00 93.12 180 PHE A N 1
ATOM 1361 C CA . PHE A 1 180 ? 9.252 13.992 -9.074 1.00 93.12 180 PHE A CA 1
ATOM 1362 C C . PHE A 1 180 ? 10.202 15.191 -9.091 1.00 93.12 180 PHE A C 1
ATOM 1364 O O . PHE A 1 180 ? 11.399 15.083 -9.352 1.00 93.12 180 PHE A O 1
ATOM 1371 N N . GLY A 1 181 ? 9.660 16.372 -8.797 1.00 87.56 181 GLY A N 1
ATOM 1372 C CA . GLY A 1 181 ? 10.460 17.581 -8.641 1.00 87.56 181 GLY A CA 1
ATOM 1373 C C . GLY A 1 181 ? 11.195 17.612 -7.300 1.00 87.56 181 GLY A C 1
ATOM 1374 O O . GLY A 1 181 ? 10.664 17.198 -6.279 1.00 87.56 181 GLY A O 1
ATOM 1375 N N . ARG A 1 182 ? 12.398 18.197 -7.287 1.00 83.75 182 ARG A N 1
ATOM 1376 C CA . ARG A 1 182 ? 13.186 18.442 -6.058 1.00 83.75 182 ARG A CA 1
ATOM 1377 C C . ARG A 1 182 ? 12.825 19.759 -5.354 1.00 83.75 182 ARG A C 1
ATOM 1379 O O . ARG A 1 182 ? 13.351 20.069 -4.288 1.00 83.75 182 ARG A O 1
ATOM 1386 N N . GLY A 1 183 ? 11.961 20.571 -5.964 1.00 76.62 183 GLY A N 1
ATOM 1387 C CA . GLY A 1 183 ? 11.430 21.789 -5.351 1.00 76.62 183 GLY A CA 1
ATOM 1388 C C . GLY A 1 183 ? 10.338 21.426 -4.347 1.00 76.62 183 GLY A C 1
ATOM 1389 O O . GLY A 1 183 ? 9.438 20.680 -4.699 1.00 76.62 183 GLY A O 1
ATOM 1390 N N . GLY A 1 184 ? 10.420 21.929 -3.112 1.00 80.38 184 GLY A N 1
ATOM 1391 C CA . GLY A 1 184 ? 9.443 21.605 -2.056 1.00 80.38 184 GLY A CA 1
ATOM 1392 C C . GLY A 1 184 ? 10.051 21.253 -0.696 1.00 80.38 184 GLY A C 1
ATOM 1393 O O . GLY A 1 184 ? 9.325 20.975 0.248 1.00 80.38 184 GLY A O 1
ATOM 1394 N N . GLY A 1 185 ? 11.381 21.289 -0.564 1.00 89.50 185 GLY A N 1
ATOM 1395 C CA . GLY A 1 185 ? 12.072 21.079 0.711 1.00 89.50 185 GLY A CA 1
ATOM 1396 C C . GLY A 1 185 ? 12.660 19.671 0.868 1.00 89.50 185 GLY A C 1
ATOM 1397 O O . GLY A 1 185 ? 12.819 18.955 -0.126 1.00 89.50 185 GLY A O 1
ATOM 1398 N N . PRO A 1 186 ? 13.022 19.274 2.104 1.00 92.56 186 PRO A N 1
ATOM 1399 C CA . PRO A 1 186 ? 13.716 18.012 2.361 1.00 92.56 186 PRO A CA 1
ATOM 1400 C C . PRO A 1 186 ? 12.937 16.768 1.924 1.00 92.56 186 PRO A C 1
ATOM 1402 O O . PRO A 1 186 ? 13.532 15.866 1.347 1.00 92.56 186 PRO A O 1
ATOM 1405 N N . LEU A 1 187 ? 11.616 16.729 2.143 1.00 94.50 187 LEU A N 1
ATOM 1406 C CA . LEU A 1 187 ? 10.789 15.586 1.742 1.00 94.50 187 LEU A CA 1
ATOM 1407 C C . LEU A 1 187 ? 10.708 15.448 0.215 1.00 94.50 187 LEU A C 1
ATOM 1409 O O . LEU A 1 187 ? 10.962 14.370 -0.304 1.00 94.50 187 LEU A O 1
ATOM 1413 N N . ALA A 1 188 ? 10.433 16.535 -0.513 1.00 92.81 188 ALA A N 1
ATOM 1414 C CA . ALA A 1 188 ? 10.394 16.510 -1.980 1.00 92.81 188 ALA A CA 1
ATOM 1415 C C . ALA A 1 188 ? 11.746 16.093 -2.586 1.00 92.81 188 ALA A C 1
ATOM 1417 O O . ALA A 1 188 ? 11.800 15.337 -3.553 1.00 92.81 188 ALA A O 1
ATOM 1418 N N . THR A 1 189 ? 12.850 16.545 -1.979 1.00 94.06 189 THR A N 1
ATOM 1419 C CA . THR A 1 189 ? 14.200 16.102 -2.359 1.00 94.06 189 THR A CA 1
ATOM 1420 C C . THR A 1 189 ? 14.364 14.599 -2.164 1.00 94.06 189 THR A C 1
ATOM 1422 O O . THR A 1 189 ? 14.774 13.920 -3.100 1.00 94.06 189 THR A O 1
ATOM 1425 N N . TRP A 1 190 ? 14.001 14.083 -0.988 1.00 95.56 190 TRP A N 1
ATOM 1426 C CA . TRP A 1 190 ? 14.098 12.659 -0.675 1.00 95.56 190 TRP A CA 1
ATOM 1427 C C . TRP A 1 190 ? 13.234 11.799 -1.608 1.00 95.56 190 TRP A C 1
ATOM 1429 O O . TRP A 1 190 ? 13.715 10.801 -2.139 1.00 95.56 190 TRP A O 1
ATOM 1439 N N . VAL A 1 191 ? 11.994 12.224 -1.888 1.00 96.50 191 VAL A N 1
ATOM 1440 C CA . VAL A 1 191 ? 11.092 11.542 -2.832 1.00 96.50 191 VAL A CA 1
ATOM 1441 C C . VAL A 1 191 ? 11.728 11.446 -4.216 1.00 96.50 191 VAL A C 1
ATOM 1443 O O . VAL A 1 191 ? 11.763 10.364 -4.795 1.00 96.50 191 VAL A O 1
ATOM 1446 N N . ALA A 1 192 ? 12.276 12.541 -4.747 1.00 95.38 192 ALA A N 1
ATOM 1447 C CA . ALA A 1 192 ? 12.972 12.508 -6.033 1.00 95.38 192 ALA A CA 1
ATOM 1448 C C . ALA A 1 192 ? 14.212 11.590 -5.997 1.00 95.38 192 ALA A C 1
ATOM 1450 O O . ALA A 1 192 ? 14.446 10.835 -6.932 1.00 95.38 192 ALA A O 1
ATOM 1451 N N . GLU A 1 193 ? 14.989 11.597 -4.909 1.00 95.00 193 GLU A N 1
ATOM 1452 C CA . GLU A 1 193 ? 16.178 10.742 -4.764 1.00 95.00 193 GLU A CA 1
ATOM 1453 C C . GLU A 1 193 ? 15.867 9.247 -4.798 1.00 95.00 193 GLU A C 1
ATOM 1455 O O . GLU A 1 193 ? 16.626 8.496 -5.410 1.00 95.00 193 GLU A O 1
ATOM 1460 N N . VAL A 1 194 ? 14.769 8.812 -4.175 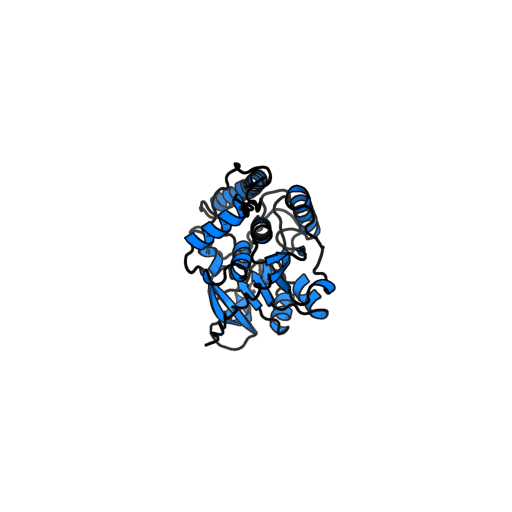1.00 95.31 194 VAL A N 1
ATOM 1461 C CA . VAL A 1 194 ? 14.389 7.391 -4.179 1.00 95.31 194 VAL A CA 1
ATOM 1462 C C . VAL A 1 194 ? 13.648 6.995 -5.459 1.00 95.31 194 VAL A C 1
ATOM 1464 O O . VAL A 1 194 ? 13.816 5.874 -5.934 1.00 95.31 194 VAL A O 1
ATOM 1467 N N . THR A 1 195 ? 12.869 7.906 -6.057 1.00 96.19 195 THR A N 1
ATOM 1468 C CA . THR A 1 195 ? 12.044 7.609 -7.244 1.00 96.19 195 THR A CA 1
ATOM 1469 C C . THR A 1 195 ? 12.791 7.723 -8.573 1.00 96.19 195 THR A C 1
ATOM 1471 O O . THR A 1 195 ? 12.470 6.967 -9.486 1.00 96.19 195 THR A O 1
ATOM 1474 N N . ASP A 1 196 ? 13.798 8.593 -8.704 1.00 95.94 196 ASP A N 1
ATOM 1475 C CA . ASP A 1 196 ? 14.588 8.744 -9.939 1.00 95.94 196 ASP A CA 1
ATOM 1476 C C . ASP A 1 196 ? 15.213 7.408 -10.415 1.00 95.94 196 ASP A C 1
ATOM 1478 O O . ASP A 1 196 ? 14.928 6.985 -11.541 1.00 95.94 196 ASP A O 1
ATOM 1482 N N . PRO A 1 197 ? 15.998 6.675 -9.594 1.00 95.06 197 PRO A N 1
ATOM 1483 C CA . PRO A 1 197 ? 16.583 5.400 -10.019 1.00 95.06 197 PRO A CA 1
ATOM 1484 C C . PRO A 1 197 ? 15.533 4.300 -10.240 1.00 95.06 197 PRO A C 1
ATOM 1486 O O . PRO A 1 197 ? 15.735 3.407 -11.066 1.00 95.06 197 PRO A O 1
ATOM 1489 N N . TRP A 1 198 ? 14.398 4.357 -9.535 1.00 94.75 198 TRP A N 1
ATOM 1490 C CA . TRP A 1 198 ? 13.269 3.457 -9.775 1.00 94.75 198 TRP A CA 1
ATOM 1491 C C . TRP A 1 198 ? 12.639 3.708 -11.148 1.00 94.75 198 TRP A C 1
ATOM 1493 O O . TRP A 1 198 ? 12.434 2.772 -11.920 1.00 94.75 198 TRP A O 1
ATOM 1503 N N . LEU A 1 199 ? 12.410 4.970 -11.509 1.00 95.56 199 LEU A N 1
ATOM 1504 C CA . LEU A 1 199 ? 11.887 5.348 -12.817 1.00 95.56 199 LEU A CA 1
ATOM 1505 C C . LEU A 1 199 ? 12.848 4.954 -13.949 1.00 95.56 199 LEU A C 1
ATOM 1507 O O . LEU A 1 199 ? 12.412 4.402 -14.958 1.00 95.56 199 LEU A O 1
ATOM 1511 N N . GLU A 1 200 ? 14.155 5.171 -13.774 1.00 94.19 200 GLU A N 1
ATOM 1512 C CA . GLU A 1 200 ? 15.178 4.714 -14.727 1.00 94.19 200 GLU A CA 1
ATOM 1513 C C . GLU A 1 200 ? 15.136 3.193 -14.930 1.00 94.19 200 GLU A C 1
ATOM 1515 O O . GLU A 1 200 ? 15.252 2.704 -16.060 1.00 94.19 200 GLU A O 1
ATOM 1520 N N . PHE A 1 201 ? 14.918 2.434 -13.853 1.00 90.38 201 PHE A N 1
ATOM 1521 C CA . PHE A 1 201 ? 14.711 0.995 -13.946 1.00 90.38 201 PHE A CA 1
ATOM 1522 C C . PHE A 1 201 ? 13.461 0.648 -14.762 1.00 90.38 201 PHE A C 1
ATOM 1524 O O . PHE A 1 201 ? 13.557 -0.209 -15.636 1.00 90.38 201 PHE A O 1
ATOM 1531 N N . TRP A 1 202 ? 12.325 1.323 -14.563 1.00 91.06 202 TRP A N 1
ATOM 1532 C CA . TRP A 1 202 ? 11.108 1.077 -15.353 1.00 91.06 202 TRP A CA 1
ATOM 1533 C C . TRP A 1 202 ? 11.288 1.408 -16.840 1.00 91.06 202 TRP A C 1
ATOM 1535 O O . TRP A 1 202 ? 10.847 0.640 -17.703 1.00 91.06 202 TRP A O 1
ATOM 1545 N N . VAL A 1 203 ? 12.014 2.484 -17.156 1.00 91.69 203 VAL A N 1
ATOM 1546 C CA . VAL A 1 203 ? 12.404 2.818 -18.535 1.00 91.69 203 VAL A CA 1
ATOM 1547 C C . VAL A 1 203 ? 13.230 1.687 -19.143 1.00 91.69 203 VAL A C 1
ATOM 1549 O O . VAL A 1 203 ? 12.942 1.239 -20.253 1.00 91.69 203 VAL A O 1
ATOM 1552 N N . SER A 1 204 ? 14.229 1.193 -18.413 1.00 88.56 204 SER A N 1
ATOM 1553 C CA . SER A 1 204 ? 15.130 0.135 -18.877 1.00 88.56 204 SER A CA 1
ATOM 1554 C C . SER A 1 204 ? 14.432 -1.224 -19.020 1.00 88.56 204 SER A C 1
ATOM 1556 O O . SER A 1 204 ? 14.563 -1.891 -20.046 1.00 88.56 204 SER A O 1
ATOM 1558 N N . ALA A 1 205 ? 13.664 -1.629 -18.007 1.00 83.50 205 ALA A N 1
ATOM 1559 C CA . ALA A 1 205 ? 13.047 -2.946 -17.917 1.00 83.50 205 ALA A CA 1
ATOM 1560 C C . ALA A 1 205 ? 11.793 -3.072 -18.789 1.00 83.50 205 ALA A C 1
ATOM 1562 O O . ALA A 1 205 ? 11.552 -4.133 -19.361 1.00 83.50 205 ALA A O 1
ATOM 1563 N N . PHE A 1 206 ? 10.998 -2.004 -18.909 1.00 86.00 206 PHE A N 1
ATOM 1564 C CA . PHE A 1 206 ? 9.663 -2.074 -19.514 1.00 86.00 206 PHE A CA 1
ATOM 1565 C C . PHE A 1 206 ? 9.439 -1.097 -20.667 1.00 86.00 206 PHE A C 1
ATOM 1567 O O . PHE A 1 206 ? 8.375 -1.132 -21.290 1.00 86.00 206 PHE A O 1
ATOM 1574 N N . SER A 1 207 ? 10.421 -0.243 -20.982 1.00 90.25 207 SER A N 1
ATOM 1575 C CA . SER A 1 207 ? 10.300 0.790 -22.022 1.00 90.25 207 SER A CA 1
ATOM 1576 C C . SER A 1 207 ? 9.126 1.749 -21.784 1.00 90.25 207 SER A C 1
ATOM 1578 O O . SER A 1 207 ? 8.432 2.136 -22.726 1.00 90.25 207 SER A O 1
ATOM 1580 N N . VAL A 1 208 ? 8.892 2.120 -20.522 1.00 91.44 208 VAL A N 1
ATOM 1581 C CA . VAL A 1 208 ? 7.887 3.113 -20.114 1.00 91.44 208 VAL A CA 1
ATOM 1582 C C . VAL A 1 208 ? 8.529 4.202 -19.259 1.00 91.44 208 VAL A C 1
ATOM 1584 O O . VAL A 1 208 ? 9.430 3.928 -18.479 1.00 91.44 208 VAL A O 1
ATOM 1587 N N . ASP A 1 209 ? 8.059 5.437 -19.397 1.00 94.44 209 ASP A N 1
ATOM 1588 C CA . ASP A 1 209 ? 8.542 6.632 -18.692 1.00 94.44 209 ASP A CA 1
ATOM 1589 C C . ASP A 1 209 ? 7.707 6.969 -17.444 1.00 94.44 209 ASP A C 1
ATOM 1591 O O . ASP A 1 209 ? 7.594 8.126 -17.036 1.00 94.44 209 ASP A O 1
ATOM 1595 N N . TYR A 1 210 ? 7.115 5.942 -16.836 1.00 94.88 210 TYR A N 1
ATOM 1596 C CA . TYR A 1 210 ? 6.292 6.036 -15.639 1.00 94.88 210 TYR A CA 1
ATOM 1597 C C . TYR A 1 210 ? 6.403 4.756 -14.807 1.00 94.88 210 TYR A C 1
ATOM 1599 O O . TYR A 1 210 ? 6.810 3.715 -15.318 1.00 94.88 210 TYR A O 1
ATOM 1607 N N . PHE A 1 211 ? 5.939 4.802 -13.563 1.00 94.12 211 PHE A N 1
ATOM 1608 C CA . PHE A 1 211 ? 5.622 3.611 -12.775 1.00 94.12 211 PHE A CA 1
ATOM 1609 C C . PHE A 1 211 ? 4.197 3.672 -12.217 1.00 94.12 211 PHE A C 1
ATOM 1611 O O . PHE A 1 211 ? 3.562 4.731 -12.195 1.00 94.12 211 PHE A O 1
ATOM 1618 N N . ASN A 1 212 ? 3.658 2.517 -11.835 1.00 94.12 212 ASN A N 1
ATOM 1619 C CA . ASN A 1 212 ? 2.323 2.408 -11.248 1.00 94.12 212 ASN A CA 1
ATOM 1620 C C . ASN A 1 212 ? 2.418 2.496 -9.712 1.00 94.12 212 ASN A C 1
ATOM 1622 O O . ASN A 1 212 ? 3.265 1.802 -9.156 1.00 94.12 212 ASN A O 1
ATOM 1626 N N . PRO A 1 213 ? 1.579 3.308 -9.036 1.00 94.62 213 PRO A N 1
ATOM 1627 C CA . PRO A 1 213 ? 1.568 3.409 -7.578 1.00 94.62 213 PRO A CA 1
ATOM 1628 C C . PRO A 1 213 ? 0.474 2.507 -6.977 1.00 94.62 213 PRO A C 1
ATOM 1630 O O . PRO A 1 213 ? -0.641 2.956 -6.697 1.00 94.62 213 PRO A O 1
ATOM 1633 N N . TYR A 1 214 ? 0.744 1.207 -6.896 1.00 94.25 214 TYR A N 1
ATOM 1634 C CA . TYR A 1 214 ? -0.156 0.180 -6.361 1.00 94.25 214 TYR A CA 1
ATOM 1635 C C . TYR A 1 214 ? -0.678 0.543 -4.963 1.00 94.25 214 TYR A C 1
ATOM 1637 O O . TYR A 1 214 ? -1.894 0.586 -4.747 1.00 94.25 214 TYR A O 1
ATOM 1645 N N . ASP A 1 215 ? 0.224 0.879 -4.049 1.00 98.00 215 ASP A N 1
ATOM 1646 C CA . ASP A 1 215 ? -0.060 1.080 -2.630 1.00 98.00 215 ASP A CA 1
ATOM 1647 C C . ASP A 1 215 ? -0.809 2.384 -2.362 1.00 98.00 215 ASP A C 1
ATOM 1649 O O . ASP A 1 215 ? -1.738 2.433 -1.543 1.00 98.00 215 ASP A O 1
ATOM 1653 N N . CYS A 1 216 ? -0.508 3.435 -3.129 1.00 98.31 216 CYS A N 1
ATOM 1654 C CA . CYS A 1 216 ? -1.245 4.696 -3.068 1.00 98.31 216 CYS A CA 1
ATOM 1655 C C . CYS A 1 216 ? -2.750 4.510 -3.322 1.00 98.31 216 CYS A C 1
ATOM 1657 O O . CYS A 1 216 ? -3.585 5.247 -2.788 1.00 98.31 216 CYS A O 1
ATOM 1659 N N . LEU A 1 217 ? -3.141 3.516 -4.124 1.00 98.06 217 LEU A N 1
ATOM 1660 C CA . LEU A 1 217 ? -4.546 3.282 -4.457 1.00 98.06 217 LEU A CA 1
ATOM 1661 C C . LEU A 1 217 ? -5.323 2.605 -3.329 1.00 98.06 217 LEU A C 1
ATOM 1663 O O . LEU A 1 217 ? -6.532 2.831 -3.223 1.00 98.06 217 LEU A O 1
ATOM 1667 N N . ALA A 1 218 ? -4.656 1.874 -2.433 1.00 98.38 218 ALA A N 1
ATOM 1668 C CA . ALA A 1 218 ? -5.271 1.442 -1.180 1.00 98.38 218 ALA A CA 1
ATOM 1669 C C . ALA A 1 218 ? -5.595 2.640 -0.272 1.00 98.38 218 ALA A C 1
ATOM 1671 O O . ALA A 1 218 ? -6.656 2.671 0.356 1.00 98.38 218 ALA A O 1
ATOM 1672 N N . VAL A 1 219 ? -4.745 3.673 -0.265 1.00 98.44 219 VAL A N 1
ATOM 1673 C CA . VAL A 1 219 ? -5.018 4.930 0.453 1.00 98.44 219 VAL A CA 1
ATOM 1674 C C . VAL A 1 219 ? -6.184 5.690 -0.189 1.00 98.44 219 VAL A C 1
ATOM 1676 O O . VAL A 1 219 ? -7.077 6.174 0.515 1.00 98.44 219 VAL A O 1
ATOM 1679 N N . VAL A 1 220 ? -6.251 5.753 -1.525 1.00 98.31 220 VAL A N 1
ATOM 1680 C CA . VAL A 1 220 ? -7.399 6.353 -2.238 1.00 98.31 220 VAL A CA 1
ATOM 1681 C C . VAL A 1 220 ? -8.697 5.604 -1.920 1.00 98.31 220 VAL A C 1
ATOM 1683 O O . VAL A 1 220 ? -9.727 6.242 -1.710 1.00 98.31 220 VAL A O 1
ATOM 1686 N N . ALA A 1 221 ? -8.657 4.273 -1.801 1.00 97.94 221 ALA A N 1
ATOM 1687 C CA . ALA A 1 221 ? -9.838 3.458 -1.514 1.00 97.94 221 ALA A CA 1
ATOM 1688 C C . ALA A 1 221 ? -10.519 3.786 -0.175 1.00 97.94 221 ALA A C 1
ATOM 1690 O O . ALA A 1 221 ? -11.707 3.500 -0.022 1.00 97.94 221 ALA A O 1
ATOM 1691 N N . ILE A 1 222 ? -9.809 4.406 0.773 1.00 96.56 222 ILE A N 1
ATOM 1692 C CA . ILE A 1 222 ? -10.385 4.805 2.065 1.00 96.56 222 ILE A CA 1
ATOM 1693 C C . ILE A 1 222 ? -10.575 6.310 2.230 1.00 96.56 222 ILE A C 1
ATOM 1695 O O . ILE A 1 222 ? -11.480 6.714 2.954 1.00 96.56 222 ILE A O 1
ATOM 1699 N N . THR A 1 223 ? -9.744 7.128 1.584 1.00 96.75 223 THR A N 1
ATOM 1700 C CA . THR A 1 223 ? -9.823 8.594 1.685 1.00 96.75 223 THR A CA 1
ATOM 1701 C C . THR A 1 223 ? -10.831 9.151 0.681 1.00 96.75 223 THR A C 1
ATOM 1703 O O . THR A 1 223 ? -11.632 10.016 1.016 1.00 96.75 223 THR A O 1
ATOM 1706 N N . HIS A 1 224 ? -10.845 8.608 -0.540 1.00 97.25 224 HIS A N 1
ATOM 1707 C CA . HIS A 1 224 ? -11.661 9.083 -1.656 1.00 97.25 224 HIS A CA 1
ATOM 1708 C C . HIS A 1 224 ? -12.296 7.911 -2.429 1.00 97.25 224 HIS A C 1
ATOM 1710 O O . HIS A 1 224 ? -12.120 7.798 -3.645 1.00 97.25 224 HIS A O 1
ATOM 1716 N N . PRO A 1 225 ? -13.087 7.036 -1.772 1.00 96.44 225 PRO A N 1
ATOM 1717 C CA . PRO A 1 225 ? -13.675 5.858 -2.419 1.00 96.44 225 PRO A CA 1
ATOM 1718 C C . PRO A 1 225 ? -14.564 6.198 -3.624 1.00 96.44 225 PRO A C 1
ATOM 1720 O O . PRO A 1 225 ? -14.724 5.378 -4.521 1.00 96.44 225 PRO A O 1
ATOM 1723 N N . HIS A 1 226 ? -15.126 7.411 -3.677 1.00 97.00 226 HIS A N 1
ATOM 1724 C CA . HIS A 1 226 ? -15.943 7.891 -4.795 1.00 97.00 226 HIS A CA 1
ATOM 1725 C C . HIS A 1 226 ? -15.148 8.091 -6.097 1.00 97.00 226 HIS A C 1
ATOM 1727 O O . HIS A 1 226 ? -15.750 8.140 -7.168 1.00 97.00 226 HIS A O 1
ATOM 1733 N N . LEU A 1 227 ? -13.815 8.177 -6.019 1.00 98.19 227 LEU A N 1
ATOM 1734 C CA . LEU A 1 227 ? -12.934 8.226 -7.185 1.00 98.19 227 LEU A CA 1
ATOM 1735 C C . LEU A 1 227 ? -12.633 6.838 -7.754 1.00 98.19 227 LEU A C 1
ATOM 1737 O O . LEU A 1 227 ? -12.012 6.741 -8.812 1.00 98.19 227 LEU A O 1
ATOM 1741 N N . LEU A 1 228 ? -13.078 5.764 -7.095 1.00 98.44 228 LEU A N 1
ATOM 1742 C CA . LEU A 1 228 ? -12.858 4.387 -7.519 1.00 98.44 228 LEU A CA 1
ATOM 1743 C C . LEU A 1 228 ? -14.180 3.688 -7.855 1.00 98.44 228 LEU A C 1
ATOM 1745 O O . LEU A 1 228 ? -15.223 3.896 -7.239 1.00 98.44 228 LEU A O 1
ATOM 1749 N N . ARG A 1 229 ? -14.132 2.793 -8.839 1.00 98.06 229 ARG A N 1
ATOM 1750 C CA . ARG A 1 229 ? -15.208 1.853 -9.150 1.00 98.06 229 ARG A CA 1
ATOM 1751 C C . ARG A 1 229 ? -14.984 0.589 -8.336 1.00 98.06 229 ARG A C 1
ATOM 1753 O O . ARG A 1 229 ? -14.144 -0.238 -8.692 1.00 98.06 229 ARG A O 1
ATOM 1760 N N . CYS A 1 230 ? -15.746 0.443 -7.260 1.00 98.06 230 CYS A N 1
ATOM 1761 C CA . CYS A 1 230 ? -15.685 -0.719 -6.384 1.00 98.06 230 CYS A CA 1
ATOM 1762 C C . CYS A 1 230 ? -17.033 -1.443 -6.339 1.00 98.06 230 CYS A C 1
ATOM 1764 O O . CYS A 1 230 ? -18.071 -0.810 -6.165 1.00 98.06 230 CYS A O 1
ATOM 1766 N N . ASP A 1 231 ? -17.015 -2.772 -6.443 1.00 97.12 231 ASP A N 1
ATOM 1767 C CA . ASP A 1 231 ? -18.222 -3.603 -6.378 1.00 97.12 231 ASP A CA 1
ATOM 1768 C C . ASP A 1 231 ? -18.044 -4.765 -5.397 1.00 97.12 231 ASP A C 1
ATOM 1770 O O . ASP A 1 231 ? -16.931 -5.252 -5.187 1.00 97.12 231 ASP A O 1
ATOM 1774 N N . GLN A 1 232 ? -19.153 -5.259 -4.839 1.00 98.12 232 GLN A N 1
ATOM 1775 C CA . GLN A 1 232 ? -19.152 -6.490 -4.045 1.00 98.12 232 GLN A CA 1
ATOM 1776 C C . GLN A 1 232 ? -18.896 -7.707 -4.938 1.00 98.12 232 GLN A C 1
ATOM 1778 O O . GLN A 1 232 ? -19.583 -7.910 -5.944 1.00 98.12 232 GLN A O 1
ATOM 1783 N N . ARG A 1 233 ? -17.914 -8.524 -4.559 1.00 98.12 233 ARG A N 1
ATOM 1784 C CA . ARG A 1 233 ? -17.445 -9.692 -5.313 1.00 98.12 233 ARG A CA 1
ATOM 1785 C C . ARG A 1 233 ? -17.101 -10.858 -4.385 1.00 98.12 233 ARG A C 1
ATOM 1787 O O . ARG A 1 233 ? -17.268 -10.780 -3.169 1.00 98.12 233 ARG A O 1
ATOM 1794 N N . ARG A 1 234 ? -16.674 -11.970 -4.983 1.00 98.19 234 ARG A N 1
ATOM 1795 C CA . ARG A 1 234 ? -16.295 -13.210 -4.300 1.00 98.19 234 ARG A CA 1
ATOM 1796 C C . ARG A 1 234 ? -14.824 -13.498 -4.542 1.00 98.19 234 ARG A C 1
ATOM 1798 O O . ARG A 1 234 ? -14.430 -13.637 -5.700 1.00 98.19 234 ARG A O 1
ATOM 1805 N N . ALA A 1 235 ? -14.045 -13.562 -3.469 1.00 98.19 235 ALA A N 1
ATOM 1806 C CA . ALA A 1 235 ? -12.632 -13.904 -3.502 1.00 98.19 235 ALA A CA 1
ATOM 1807 C C . ALA A 1 235 ? -12.417 -15.378 -3.139 1.00 98.19 235 ALA A C 1
ATOM 1809 O O . ALA A 1 235 ? -12.988 -15.881 -2.168 1.00 98.19 235 ALA A O 1
ATOM 1810 N N . THR A 1 236 ? -11.577 -16.058 -3.910 1.00 97.62 236 THR A N 1
ATOM 1811 C CA . THR A 1 236 ? -11.164 -17.447 -3.692 1.00 97.62 236 THR A CA 1
ATOM 1812 C C . THR A 1 236 ? -9.670 -17.577 -3.921 1.00 97.62 236 THR A C 1
ATOM 1814 O O . THR A 1 236 ? -9.142 -16.965 -4.850 1.00 97.62 236 THR A O 1
ATOM 1817 N N . ILE A 1 237 ? -9.013 -18.412 -3.121 1.00 97.31 237 ILE A N 1
ATOM 1818 C CA . ILE A 1 237 ? -7.630 -18.820 -3.362 1.00 97.31 237 ILE A CA 1
ATOM 1819 C C . ILE A 1 237 ? -7.640 -20.165 -4.084 1.00 97.31 237 ILE A C 1
ATOM 1821 O O . ILE A 1 237 ? -8.304 -21.102 -3.644 1.00 97.31 237 ILE A O 1
ATOM 1825 N N . GLU A 1 238 ? -6.935 -20.251 -5.205 1.00 94.56 238 GLU A N 1
ATOM 1826 C CA . GLU A 1 238 ? -6.912 -21.444 -6.055 1.00 94.56 238 GLU A CA 1
ATOM 1827 C C . GLU A 1 238 ? -5.553 -21.612 -6.732 1.00 94.56 238 GLU A C 1
ATOM 1829 O O . GLU A 1 238 ? -4.891 -20.639 -7.081 1.00 94.56 238 GLU A O 1
ATOM 1834 N N . GLU A 1 239 ? -5.147 -22.865 -6.923 1.00 93.62 239 GLU A N 1
ATOM 1835 C CA . GLU A 1 239 ? -3.950 -23.222 -7.682 1.00 93.62 239 GLU A CA 1
ATOM 1836 C C . GLU A 1 239 ? -4.220 -23.119 -9.185 1.00 93.62 239 GLU A C 1
ATOM 1838 O O . GLU A 1 239 ? -5.239 -23.603 -9.689 1.00 93.62 239 GLU A O 1
ATOM 1843 N N . GLY A 1 240 ? -3.278 -22.534 -9.918 1.00 90.00 240 GLY A N 1
ATOM 1844 C CA . GLY A 1 240 ? -3.330 -22.440 -11.373 1.00 90.00 240 GLY A CA 1
ATOM 1845 C C . GLY A 1 240 ? -1.944 -22.566 -12.001 1.00 90.00 240 GLY A C 1
ATOM 1846 O O . GLY A 1 240 ? -0.944 -22.525 -11.286 1.00 90.00 240 GLY A O 1
ATOM 1847 N N . PRO A 1 241 ? -1.848 -22.712 -13.336 1.00 88.75 241 PRO A N 1
ATOM 1848 C CA . PRO A 1 241 ? -0.562 -22.691 -14.031 1.00 88.75 241 PRO A CA 1
ATOM 1849 C C . PRO A 1 241 ? 0.174 -21.394 -13.714 1.00 88.75 241 PRO A C 1
ATOM 1851 O O . PRO A 1 241 ? -0.461 -20.345 -13.764 1.00 88.75 241 PRO A O 1
ATOM 1854 N N . SER A 1 242 ? 1.468 -21.435 -13.406 1.00 84.94 242 SER A N 1
ATOM 1855 C CA . SER A 1 242 ? 2.221 -20.216 -13.093 1.00 84.94 242 SER A CA 1
ATOM 1856 C C . SER A 1 242 ? 2.234 -19.263 -14.283 1.00 84.94 242 SER A C 1
ATOM 1858 O O . SER A 1 242 ? 2.740 -19.594 -15.357 1.00 84.94 242 SER A O 1
ATOM 1860 N N . ASP A 1 243 ? 1.667 -18.075 -14.091 1.00 74.56 243 ASP A N 1
ATOM 1861 C CA . ASP A 1 243 ? 1.861 -16.945 -14.973 1.00 74.56 243 ASP A CA 1
ATOM 1862 C C . ASP A 1 243 ? 2.995 -16.076 -14.438 1.00 74.56 243 ASP A C 1
ATOM 1864 O O . ASP A 1 243 ? 3.066 -15.741 -13.257 1.00 74.56 243 ASP A O 1
ATOM 1868 N N . GLY A 1 244 ? 3.922 -15.735 -15.323 1.00 61.22 244 GLY A N 1
ATOM 1869 C CA . GLY A 1 244 ? 4.904 -14.717 -15.017 1.00 61.22 244 GLY A CA 1
ATOM 1870 C C . GLY A 1 244 ? 6.240 -15.182 -14.465 1.00 61.22 244 GLY A C 1
ATOM 1871 O O . GLY A 1 244 ? 6.515 -16.364 -14.259 1.00 61.22 244 GLY A O 1
ATOM 1872 N N . VAL A 1 245 ? 7.077 -14.176 -14.262 1.00 56.66 245 VAL A N 1
ATOM 1873 C CA . VAL A 1 245 ? 8.386 -14.248 -13.625 1.00 56.66 245 VAL A CA 1
ATOM 1874 C C . VAL A 1 245 ? 8.325 -13.361 -12.386 1.00 56.66 245 VAL A C 1
ATOM 1876 O O . VAL A 1 245 ? 7.673 -12.316 -12.404 1.00 56.66 245 VAL A O 1
ATOM 1879 N N . SER A 1 246 ? 9.044 -13.714 -11.317 1.00 51.84 246 SER A N 1
ATOM 1880 C CA . SER A 1 246 ? 9.497 -12.634 -10.441 1.00 51.84 246 SER A CA 1
ATOM 1881 C C . SER A 1 246 ? 10.439 -11.818 -11.282 1.00 51.84 246 SER A C 1
ATOM 1883 O O . SER A 1 246 ? 11.445 -12.344 -11.766 1.00 51.84 246 SER A O 1
ATOM 1885 N N . LEU A 1 247 ? 10.186 -10.527 -11.394 1.00 51.59 247 LEU A N 1
ATOM 1886 C CA . LEU A 1 247 ? 11.340 -9.663 -11.476 1.00 51.59 247 LEU A CA 1
ATOM 1887 C C . LEU A 1 247 ? 12.056 -9.870 -10.150 1.00 51.59 247 LEU A C 1
ATOM 1889 O O . LEU A 1 247 ? 11.501 -9.616 -9.081 1.00 51.59 247 LEU A O 1
ATOM 1893 N N . ALA A 1 248 ? 13.221 -10.506 -10.207 1.00 41.53 248 ALA A N 1
ATOM 1894 C CA . ALA A 1 248 ? 14.120 -10.545 -9.076 1.00 41.53 248 ALA A CA 1
ATOM 1895 C C . ALA A 1 248 ? 14.558 -9.095 -8.855 1.00 41.53 248 ALA A C 1
ATOM 1897 O O . ALA A 1 248 ? 15.519 -8.618 -9.457 1.00 41.53 248 ALA A O 1
ATOM 1898 N N . PHE A 1 249 ? 13.772 -8.354 -8.077 1.00 49.69 249 PHE A N 1
ATOM 1899 C CA . PHE A 1 249 ? 14.159 -7.042 -7.610 1.00 49.69 249 PHE A CA 1
ATOM 1900 C C . PHE A 1 249 ? 15.343 -7.279 -6.670 1.00 49.69 249 PHE A C 1
ATOM 1902 O O . PHE A 1 249 ? 15.176 -7.764 -5.555 1.00 49.69 249 PHE A O 1
ATOM 1909 N N . SER A 1 250 ? 16.543 -6.978 -7.168 1.00 37.12 250 SER A N 1
ATOM 1910 C CA . SER A 1 250 ? 17.850 -7.059 -6.504 1.00 37.12 250 SER A CA 1
ATOM 1911 C C . SER A 1 250 ? 18.558 -8.426 -6.489 1.00 37.12 250 SER A C 1
ATOM 1913 O O . SER A 1 250 ? 17.999 -9.478 -6.201 1.00 37.12 250 SER A O 1
ATOM 1915 N N . ASN A 1 251 ? 19.866 -8.372 -6.752 1.00 32.88 251 ASN A N 1
ATOM 1916 C CA . ASN A 1 251 ? 20.847 -9.449 -6.588 1.00 32.88 251 ASN A CA 1
ATOM 1917 C C . ASN A 1 251 ? 21.162 -9.752 -5.100 1.00 32.88 251 ASN A C 1
ATOM 1919 O O . ASN A 1 251 ? 22.313 -10.041 -4.768 1.00 32.88 251 ASN A O 1
ATOM 1923 N N . HIS A 1 252 ? 20.185 -9.673 -4.189 1.00 36.28 252 HIS A N 1
ATOM 1924 C CA . HIS A 1 252 ? 20.396 -9.915 -2.757 1.00 36.28 252 HIS A CA 1
ATOM 1925 C C . HIS A 1 252 ? 19.642 -11.150 -2.253 1.00 36.28 252 HIS A C 1
ATOM 1927 O O . HIS A 1 252 ? 18.496 -11.406 -2.604 1.00 36.28 252 HIS A O 1
ATOM 1933 N N . ALA A 1 253 ? 20.339 -11.948 -1.444 1.00 34.97 253 ALA A N 1
ATOM 1934 C CA . ALA A 1 253 ? 20.057 -13.358 -1.191 1.00 34.97 253 ALA A CA 1
ATOM 1935 C C . ALA A 1 253 ? 19.009 -13.656 -0.095 1.00 34.97 253 ALA A C 1
ATOM 1937 O O . ALA A 1 253 ? 18.902 -14.812 0.307 1.00 34.97 253 ALA A O 1
ATOM 1938 N N . GLU A 1 254 ? 18.257 -12.670 0.412 1.00 39.12 254 GLU A N 1
ATOM 1939 C CA . GLU A 1 254 ? 17.508 -12.844 1.675 1.00 39.12 254 GLU A CA 1
ATOM 1940 C C . GLU A 1 254 ? 16.029 -12.407 1.679 1.00 39.12 254 GLU A C 1
ATOM 1942 O O . GLU A 1 254 ? 15.391 -12.492 2.726 1.00 39.12 254 GLU A O 1
ATOM 1947 N N . SER A 1 255 ? 15.426 -12.031 0.541 1.00 39.78 255 SER A N 1
ATOM 1948 C CA . SER A 1 255 ? 13.953 -11.971 0.468 1.00 39.78 255 SER A CA 1
ATOM 1949 C C . SER A 1 255 ? 13.402 -13.342 0.048 1.00 39.78 255 SER A C 1
ATOM 1951 O O . SER A 1 255 ? 13.859 -13.880 -0.968 1.00 39.78 255 SER A O 1
ATOM 1953 N N . PRO A 1 256 ? 12.459 -13.954 0.798 1.00 42.69 256 PRO A N 1
ATOM 1954 C CA . PRO A 1 256 ? 11.801 -15.176 0.360 1.00 42.69 256 PRO A CA 1
ATOM 1955 C C . PRO A 1 256 ? 11.188 -14.953 -1.024 1.00 42.69 256 PRO A C 1
ATOM 1957 O O . PRO A 1 256 ? 10.403 -14.025 -1.222 1.00 42.69 256 PRO A O 1
ATOM 1960 N N . ALA A 1 257 ? 11.549 -15.799 -1.988 1.00 49.38 257 ALA A N 1
ATOM 1961 C CA . ALA A 1 257 ? 10.916 -15.777 -3.298 1.00 49.38 257 ALA A CA 1
ATOM 1962 C C . ALA A 1 257 ? 9.393 -15.918 -3.121 1.00 49.38 257 ALA A C 1
ATOM 1964 O O . ALA A 1 257 ? 8.940 -16.771 -2.356 1.00 49.38 257 ALA A O 1
ATOM 1965 N N . ALA A 1 258 ? 8.607 -15.096 -3.821 1.00 50.25 258 ALA A N 1
ATOM 1966 C CA . ALA A 1 258 ? 7.163 -15.291 -3.895 1.00 50.25 258 ALA A CA 1
ATOM 1967 C C . ALA A 1 258 ? 6.837 -16.735 -4.342 1.00 50.25 258 ALA A C 1
ATOM 1969 O O . ALA A 1 258 ? 7.523 -17.308 -5.199 1.00 50.25 258 ALA A O 1
ATOM 1970 N N . HIS A 1 259 ? 5.809 -17.353 -3.752 1.00 40.75 259 HIS A N 1
ATOM 1971 C CA . HIS A 1 259 ? 5.388 -18.702 -4.131 1.00 40.75 259 HIS A CA 1
ATOM 1972 C C . HIS A 1 259 ? 4.984 -18.708 -5.611 1.00 40.75 259 HIS A C 1
ATOM 1974 O O . HIS A 1 259 ? 4.108 -17.951 -6.012 1.00 40.75 259 HIS A O 1
ATOM 1980 N N . GLY A 1 260 ? 5.598 -19.575 -6.425 1.00 40.44 260 GLY A N 1
ATOM 1981 C CA . GLY A 1 260 ? 5.289 -19.681 -7.858 1.00 40.44 260 GLY A CA 1
ATOM 1982 C C . GLY A 1 260 ? 6.472 -19.467 -8.799 1.00 40.44 260 GLY A C 1
ATOM 1983 O O . GLY A 1 260 ? 6.427 -19.868 -9.965 1.00 40.44 260 GLY A O 1
ATOM 1984 N N . ILE A 1 261 ? 7.550 -18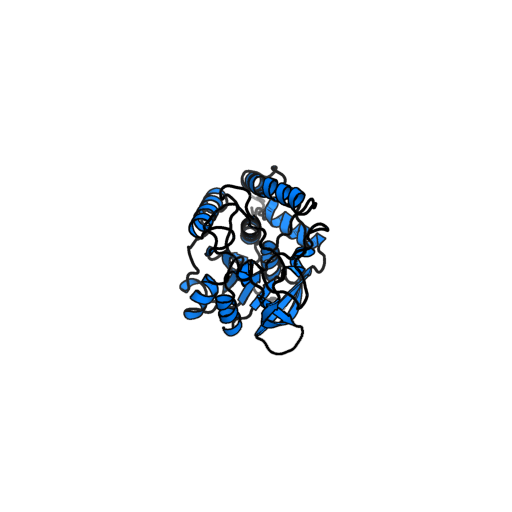.849 -8.314 1.00 51.78 261 ILE A N 1
ATOM 1985 C CA . ILE A 1 261 ? 8.706 -18.516 -9.150 1.00 51.78 261 ILE A CA 1
ATOM 1986 C C . ILE A 1 261 ? 9.499 -19.793 -9.438 1.00 51.78 261 ILE A C 1
ATOM 1988 O O . ILE A 1 261 ? 10.147 -20.361 -8.560 1.00 51.78 261 ILE A O 1
ATOM 1992 N N . GLY A 1 262 ? 9.439 -20.257 -10.687 1.00 56.47 262 GLY A N 1
ATOM 1993 C CA . GLY A 1 262 ? 10.116 -21.481 -11.125 1.00 56.47 262 GLY A CA 1
ATOM 1994 C C . GLY A 1 262 ? 9.345 -22.779 -10.852 1.00 56.47 262 GLY A C 1
ATOM 1995 O O . GLY A 1 262 ? 9.896 -23.858 -11.074 1.00 56.47 262 GLY A O 1
ATOM 1996 N N . THR A 1 263 ? 8.083 -22.705 -10.412 1.00 66.62 263 THR A N 1
ATOM 1997 C CA . THR A 1 263 ? 7.195 -23.871 -10.254 1.00 66.62 263 THR A CA 1
ATOM 1998 C C . THR A 1 263 ? 6.147 -23.935 -11.376 1.00 66.62 263 THR A C 1
ATOM 2000 O O . THR A 1 263 ? 5.786 -22.897 -11.929 1.00 66.62 263 THR A O 1
ATOM 2003 N N . PRO A 1 264 ? 5.627 -25.127 -11.743 1.00 80.94 264 PRO A N 1
ATOM 2004 C CA . PRO A 1 264 ? 4.610 -25.256 -12.798 1.00 80.94 264 PRO A CA 1
ATOM 2005 C C . PRO A 1 264 ? 3.258 -24.622 -12.446 1.00 80.94 264 PRO A C 1
ATOM 2007 O O . PRO A 1 264 ? 2.501 -24.244 -13.342 1.00 80.94 264 PRO A O 1
ATOM 2010 N N . THR A 1 265 ? 2.947 -24.547 -11.152 1.00 88.00 265 THR A N 1
ATOM 2011 C CA . THR A 1 265 ? 1.732 -23.932 -10.616 1.00 88.00 265 THR A CA 1
ATOM 2012 C C . THR A 1 265 ? 2.067 -22.973 -9.487 1.00 88.00 265 THR A C 1
ATOM 2014 O O . THR A 1 265 ? 3.140 -23.071 -8.877 1.00 88.00 265 THR A O 1
ATOM 2017 N N . LYS A 1 266 ? 1.136 -22.059 -9.225 1.00 89.81 266 LYS A N 1
ATOM 2018 C CA . LYS A 1 266 ? 1.173 -21.131 -8.101 1.00 89.81 266 LYS A CA 1
ATOM 2019 C C . LYS A 1 266 ? -0.246 -20.838 -7.603 1.00 89.81 266 LYS A C 1
ATOM 2021 O O . LYS A 1 266 ? -1.205 -21.027 -8.366 1.00 89.81 266 LYS A O 1
ATOM 2026 N N . PRO A 1 267 ? -0.395 -20.343 -6.366 1.00 93.38 267 PRO A N 1
ATOM 2027 C CA . PRO A 1 267 ? -1.680 -19.884 -5.872 1.00 93.38 267 PRO A CA 1
ATOM 2028 C C . PRO A 1 267 ? -2.072 -18.547 -6.511 1.00 93.38 267 PRO A C 1
ATOM 2030 O O . PRO A 1 267 ? -1.232 -17.705 -6.823 1.00 93.38 267 PRO A O 1
ATOM 2033 N N . TYR A 1 268 ? -3.376 -18.326 -6.635 1.00 94.56 268 TYR A N 1
ATOM 2034 C CA . TYR A 1 268 ? -3.980 -17.090 -7.119 1.00 94.56 268 TYR A CA 1
ATOM 2035 C C . TYR A 1 268 ? -5.065 -16.617 -6.161 1.00 94.56 268 TYR A C 1
ATOM 2037 O O . TYR A 1 268 ? -5.948 -17.397 -5.809 1.00 94.56 268 TYR A O 1
ATOM 2045 N N . LEU A 1 269 ? -5.063 -15.327 -5.819 1.00 96.81 269 LEU A N 1
ATOM 2046 C CA . LEU A 1 269 ? -6.210 -14.660 -5.211 1.00 96.81 269 LEU A CA 1
ATOM 2047 C C . LEU A 1 269 ? -7.145 -14.168 -6.317 1.00 96.81 269 LEU A C 1
ATOM 2049 O O . LEU A 1 269 ? -7.017 -13.058 -6.836 1.00 96.81 269 LEU A O 1
ATOM 2053 N N . HIS A 1 270 ? -8.082 -15.022 -6.713 1.00 96.75 270 HIS A N 1
ATOM 2054 C CA . HIS A 1 270 ? -9.031 -14.713 -7.770 1.00 96.75 270 HIS A CA 1
ATOM 2055 C C . HIS A 1 270 ? -10.310 -14.086 -7.239 1.00 96.75 270 HIS A C 1
ATOM 2057 O O . HIS A 1 270 ? -10.920 -14.569 -6.287 1.00 96.75 270 HIS A O 1
ATOM 2063 N N . VAL A 1 271 ? -10.771 -13.051 -7.936 1.00 97.50 271 VAL A N 1
ATOM 2064 C CA . VAL A 1 271 ? -11.977 -12.307 -7.589 1.00 97.50 271 VAL A CA 1
ATOM 2065 C C . VAL A 1 271 ? -12.990 -12.369 -8.727 1.00 97.50 271 VAL A C 1
ATOM 2067 O O . VAL A 1 271 ? -12.739 -11.919 -9.848 1.00 97.50 271 VAL A O 1
ATOM 2070 N N . ARG A 1 272 ? -14.171 -12.921 -8.439 1.00 97.19 272 ARG A N 1
ATOM 2071 C CA . ARG A 1 272 ? -15.270 -13.113 -9.398 1.00 97.19 272 ARG A CA 1
ATOM 2072 C C . ARG A 1 272 ? -16.495 -12.273 -9.033 1.00 97.19 272 ARG A C 1
ATOM 2074 O O . ARG A 1 272 ? -16.754 -12.059 -7.852 1.00 97.19 272 ARG A O 1
ATOM 2081 N N . PRO A 1 273 ? -17.321 -11.848 -10.010 1.00 95.94 273 PRO A N 1
ATOM 2082 C CA . PRO A 1 273 ? -18.554 -11.110 -9.721 1.00 95.94 273 PRO A CA 1
ATOM 2083 C C . PRO A 1 273 ? -19.553 -11.881 -8.843 1.00 95.94 273 PRO A C 1
ATOM 2085 O O . PRO A 1 273 ? -20.305 -11.283 -8.080 1.00 95.94 273 PRO A O 1
ATOM 2088 N N . ARG A 1 274 ? -19.602 -13.210 -8.986 1.00 93.31 274 ARG A N 1
ATOM 2089 C CA . ARG A 1 274 ? -20.497 -14.127 -8.265 1.00 93.31 274 ARG A CA 1
ATOM 2090 C C . ARG A 1 274 ? -19.813 -15.484 -8.099 1.00 93.31 274 ARG A C 1
ATOM 2092 O O . ARG A 1 274 ? -18.875 -15.781 -8.834 1.00 93.31 274 ARG A O 1
ATOM 2099 N N . GLY A 1 275 ? -20.336 -16.304 -7.192 1.00 90.88 275 GLY A N 1
ATOM 2100 C CA . GLY A 1 275 ? -19.858 -17.660 -6.927 1.00 90.88 275 GLY A CA 1
ATOM 2101 C C . GLY A 1 275 ? -19.641 -17.913 -5.441 1.00 90.88 275 GLY A C 1
ATOM 2102 O O . GLY A 1 275 ? -20.096 -17.132 -4.598 1.00 90.88 275 GLY A O 1
ATOM 2103 N N . ASP A 1 276 ? -18.935 -19.000 -5.161 1.00 89.81 276 ASP A N 1
ATOM 2104 C CA . ASP A 1 276 ? -18.424 -19.319 -3.833 1.00 89.81 276 ASP A CA 1
ATOM 2105 C C . ASP A 1 276 ? -17.209 -18.435 -3.506 1.00 89.81 276 ASP A C 1
ATOM 2107 O O . ASP A 1 276 ? -16.603 -17.842 -4.401 1.00 89.81 276 ASP A O 1
ATOM 2111 N N . GLY A 1 277 ? -16.874 -18.317 -2.222 1.00 94.88 277 GLY A N 1
ATOM 2112 C CA . GLY A 1 277 ? -15.748 -17.513 -1.743 1.00 94.88 277 GLY A CA 1
ATOM 2113 C C . GLY A 1 277 ? -16.139 -16.393 -0.780 1.00 94.88 277 GLY A C 1
ATOM 2114 O O . GLY A 1 277 ? -17.319 -16.065 -0.589 1.00 94.88 277 GLY A O 1
ATOM 2115 N N . ALA A 1 278 ? -15.120 -15.795 -0.170 1.00 97.69 278 ALA A N 1
ATOM 2116 C CA . ALA A 1 278 ? -15.291 -14.730 0.805 1.00 97.69 278 ALA A CA 1
ATOM 2117 C C . ALA A 1 278 ? -15.856 -13.464 0.130 1.00 97.69 278 ALA A C 1
ATOM 2119 O O . ALA A 1 278 ? -15.430 -13.116 -0.977 1.00 97.69 278 ALA A O 1
ATOM 2120 N N . PRO A 1 279 ? -16.849 -12.787 0.738 1.00 98.19 279 PRO A N 1
ATOM 2121 C CA . PRO A 1 279 ? -17.323 -11.503 0.236 1.00 98.19 279 PRO A CA 1
ATOM 2122 C C . PRO A 1 279 ? -16.225 -10.447 0.384 1.00 98.19 279 PRO A C 1
ATOM 2124 O O . PRO A 1 279 ? -15.674 -10.273 1.467 1.00 98.19 279 PRO A O 1
ATOM 2127 N N . VAL A 1 280 ? -15.947 -9.722 -0.695 1.00 98.62 280 VAL A N 1
ATOM 2128 C CA . VAL A 1 280 ? -14.980 -8.618 -0.705 1.00 98.62 280 VAL A CA 1
ATOM 2129 C C . VAL A 1 280 ? -15.547 -7.422 -1.459 1.00 98.62 280 VAL A C 1
ATOM 2131 O O . VAL A 1 280 ? -16.314 -7.583 -2.412 1.00 98.62 280 VAL A O 1
ATOM 2134 N N . THR A 1 281 ? -15.126 -6.221 -1.080 1.00 98.62 281 THR A N 1
ATOM 2135 C CA . THR A 1 281 ? -15.220 -5.044 -1.950 1.00 98.62 281 THR A CA 1
ATOM 2136 C C . THR A 1 281 ? -14.017 -5.059 -2.886 1.00 98.62 281 THR A C 1
ATOM 2138 O O . THR A 1 281 ? -12.889 -5.137 -2.419 1.00 98.62 281 THR A O 1
ATOM 2141 N N . PHE A 1 282 ? -14.223 -4.987 -4.197 1.00 98.31 282 PHE A N 1
ATOM 2142 C CA . PHE A 1 282 ? -13.137 -5.060 -5.177 1.00 98.31 282 PHE A CA 1
ATOM 2143 C C . PHE A 1 282 ? -13.109 -3.802 -6.043 1.00 98.31 282 PHE A C 1
ATOM 2145 O O . PHE A 1 282 ? -14.041 -3.582 -6.823 1.00 98.31 282 PHE A O 1
ATOM 2152 N N . CYS A 1 283 ? -12.068 -2.984 -5.886 1.00 98.19 283 CYS A N 1
ATOM 2153 C CA . CYS A 1 283 ? -11.907 -1.696 -6.561 1.00 98.19 283 CYS A CA 1
ATOM 2154 C C . CYS A 1 283 ? -11.139 -1.862 -7.874 1.00 98.19 283 CYS A C 1
ATOM 2156 O O . CYS A 1 283 ? -9.926 -1.946 -7.871 1.00 98.19 283 CYS A O 1
ATOM 2158 N N . HIS A 1 284 ? -11.828 -1.943 -9.009 1.00 94.88 284 HIS A N 1
ATOM 2159 C CA . HIS A 1 284 ? -11.233 -2.432 -10.267 1.00 94.88 284 HIS A CA 1
ATOM 2160 C C . HIS A 1 284 ? -10.803 -1.351 -11.258 1.00 94.88 284 HIS A C 1
ATOM 2162 O O . HIS A 1 284 ? -10.125 -1.651 -12.239 1.00 94.88 284 HIS A O 1
ATOM 2168 N N . ALA A 1 285 ? -11.215 -0.102 -11.054 1.00 96.75 285 ALA A N 1
ATOM 2169 C CA . ALA A 1 285 ? -10.832 0.994 -11.935 1.00 96.75 285 ALA A CA 1
ATOM 2170 C C . ALA A 1 285 ? -10.993 2.354 -11.250 1.00 96.75 285 ALA A C 1
ATOM 2172 O O . ALA A 1 285 ? -11.918 2.515 -10.449 1.00 96.75 285 ALA A O 1
ATOM 2173 N N . PRO A 1 286 ? -10.182 3.364 -11.601 1.00 97.38 286 PRO A N 1
ATOM 2174 C CA . PRO A 1 286 ? -10.508 4.739 -11.272 1.00 97.38 286 PRO A CA 1
ATOM 2175 C C . PRO A 1 286 ? -11.773 5.177 -12.033 1.00 97.38 286 PRO A C 1
ATOM 2177 O O . PRO A 1 286 ? -12.055 4.738 -13.152 1.00 97.38 286 PRO A O 1
ATOM 2180 N N . VAL A 1 287 ? -12.554 6.075 -11.439 1.00 97.50 287 VAL A N 1
ATOM 2181 C CA . VAL A 1 287 ? -13.620 6.801 -12.144 1.00 97.50 287 VAL A CA 1
ATOM 2182 C C . VAL A 1 287 ? -12.995 7.704 -13.206 1.00 97.50 287 VAL A C 1
ATOM 2184 O O . VAL A 1 287 ? -13.461 7.709 -14.347 1.00 97.50 287 VAL A O 1
ATOM 2187 N N . ASN A 1 288 ? -11.912 8.393 -12.837 1.00 97.44 288 ASN A N 1
ATOM 2188 C CA . ASN A 1 288 ? -11.052 9.178 -13.712 1.00 97.44 288 ASN A CA 1
ATOM 2189 C C . ASN A 1 288 ? -9.589 9.021 -13.267 1.00 97.44 288 ASN A C 1
ATOM 2191 O O . ASN A 1 288 ? -9.216 9.448 -12.177 1.00 97.44 288 ASN A O 1
ATOM 2195 N N . ALA A 1 289 ? -8.757 8.410 -14.111 1.00 96.75 289 ALA A N 1
ATOM 2196 C CA . ALA A 1 289 ? -7.357 8.145 -13.785 1.00 96.75 289 ALA A CA 1
ATOM 2197 C C . ALA A 1 289 ? -6.539 9.422 -13.536 1.00 96.75 289 ALA A C 1
ATOM 2199 O O . ALA A 1 289 ? -5.722 9.444 -12.625 1.00 96.75 289 ALA A O 1
ATOM 2200 N N . ALA A 1 290 ? -6.779 10.492 -14.301 1.00 96.69 290 ALA A N 1
ATOM 2201 C CA . ALA A 1 290 ? -6.028 11.740 -14.158 1.00 96.69 290 ALA A CA 1
ATOM 2202 C C . ALA A 1 290 ? -6.348 12.456 -12.838 1.00 96.69 290 ALA A C 1
ATOM 2204 O O . ALA A 1 290 ? -5.457 13.024 -12.216 1.00 96.69 290 ALA A O 1
ATOM 2205 N N . GLU A 1 291 ? -7.605 12.396 -12.398 1.00 97.31 291 GLU A N 1
ATOM 2206 C CA . GLU A 1 291 ? -8.041 12.954 -11.113 1.00 97.31 291 GLU A CA 1
ATOM 2207 C C . GLU A 1 291 ? -7.417 12.194 -9.937 1.00 97.31 291 GLU A C 1
ATOM 2209 O O . GLU A 1 291 ? -6.876 12.809 -9.022 1.00 97.31 291 GLU A O 1
ATOM 2214 N N . VAL A 1 292 ? -7.398 10.859 -10.009 1.00 97.88 292 VAL A N 1
ATOM 2215 C CA . VAL A 1 292 ? -6.720 10.015 -9.015 1.00 97.88 292 VAL A CA 1
ATOM 2216 C C . VAL A 1 292 ? -5.212 10.284 -8.993 1.00 97.88 292 VAL A C 1
ATOM 2218 O O . VAL A 1 292 ? -4.647 10.456 -7.916 1.00 97.88 292 VAL A O 1
ATOM 2221 N N . THR A 1 293 ? -4.560 10.382 -10.159 1.00 97.06 293 THR A N 1
ATOM 2222 C CA . THR A 1 293 ? -3.142 10.763 -10.250 1.00 97.06 293 THR A CA 1
ATOM 2223 C C . THR A 1 293 ? -2.890 12.130 -9.614 1.00 97.06 293 THR A C 1
ATOM 2225 O O . THR A 1 293 ? -1.946 12.261 -8.841 1.00 97.06 293 THR A O 1
ATOM 2228 N N . SER A 1 294 ? -3.726 13.135 -9.901 1.00 95.81 294 SER A N 1
ATOM 2229 C CA . SER A 1 294 ? -3.579 14.481 -9.329 1.00 95.81 294 SER A CA 1
ATOM 2230 C C . SER A 1 294 ? -3.680 14.454 -7.809 1.00 95.81 294 SER A C 1
ATOM 2232 O O . SER A 1 294 ? -2.795 14.973 -7.144 1.00 95.81 294 SER A O 1
ATOM 2234 N N . LEU A 1 295 ? -4.691 13.774 -7.257 1.00 96.44 295 LEU A N 1
ATOM 2235 C CA . LEU A 1 295 ? -4.862 13.635 -5.810 1.00 96.44 295 LEU A CA 1
ATOM 2236 C C . LEU A 1 295 ? -3.628 13.011 -5.141 1.00 96.44 295 LEU A C 1
ATOM 2238 O O . LEU A 1 295 ? -3.177 13.492 -4.102 1.00 96.44 295 LEU A O 1
ATOM 2242 N N . ILE A 1 296 ? -3.090 11.934 -5.721 1.00 96.81 296 ILE A N 1
ATOM 2243 C CA . ILE A 1 296 ? -1.892 11.264 -5.196 1.00 96.81 296 ILE A CA 1
ATOM 2244 C C . ILE A 1 296 ? -0.701 12.232 -5.207 1.00 96.81 296 ILE A C 1
ATOM 2246 O O . ILE A 1 296 ? -0.017 12.374 -4.194 1.00 96.81 296 ILE A O 1
ATOM 2250 N N . LEU A 1 297 ? -0.478 12.932 -6.323 1.00 94.81 297 LEU A N 1
ATOM 2251 C CA . LEU A 1 297 ? 0.614 13.898 -6.454 1.00 94.81 297 LEU A CA 1
ATOM 2252 C C . LEU A 1 297 ? 0.470 15.072 -5.482 1.00 94.81 297 LEU A C 1
ATOM 2254 O O . LEU A 1 297 ? 1.456 15.435 -4.848 1.00 94.81 297 LEU A O 1
ATOM 2258 N N . ASP A 1 298 ? -0.732 15.621 -5.313 1.00 93.00 298 ASP A N 1
ATOM 2259 C CA . ASP A 1 298 ? -0.991 16.728 -4.388 1.00 93.00 298 ASP A CA 1
ATOM 2260 C C . ASP A 1 298 ? -0.655 16.315 -2.948 1.00 93.00 298 ASP A C 1
ATOM 2262 O O . ASP A 1 298 ? 0.070 17.020 -2.243 1.00 93.00 298 ASP A O 1
ATOM 2266 N N . ARG A 1 299 ? -1.087 15.116 -2.532 1.00 93.69 299 ARG A N 1
ATOM 2267 C CA . ARG A 1 299 ? -0.776 14.564 -1.205 1.00 93.69 299 ARG A CA 1
ATOM 2268 C C . ARG A 1 299 ? 0.720 14.296 -1.017 1.00 93.69 299 ARG A C 1
ATOM 2270 O O . ARG A 1 299 ? 1.222 14.507 0.082 1.00 93.69 299 ARG A O 1
ATOM 2277 N N . ILE A 1 300 ? 1.443 13.854 -2.047 1.00 93.06 300 ILE A N 1
ATOM 2278 C CA . ILE A 1 300 ? 2.884 13.560 -1.944 1.00 93.06 300 ILE A CA 1
ATOM 2279 C C . ILE A 1 300 ? 3.741 14.834 -1.980 1.00 93.06 300 ILE A C 1
ATOM 2281 O O . ILE A 1 300 ? 4.687 14.953 -1.204 1.00 93.06 300 ILE A O 1
ATOM 2285 N N . ILE A 1 301 ? 3.433 15.775 -2.877 1.00 84.69 301 ILE A N 1
ATOM 2286 C CA . ILE A 1 301 ? 4.290 16.929 -3.188 1.00 84.69 301 ILE A CA 1
ATOM 2287 C C . ILE A 1 301 ? 4.000 18.121 -2.278 1.00 84.69 301 ILE A C 1
ATOM 2289 O O . ILE A 1 301 ? 4.935 18.759 -1.797 1.00 84.69 301 ILE A O 1
ATOM 2293 N N . LEU A 1 302 ? 2.724 18.460 -2.085 1.00 71.75 302 LEU A N 1
ATOM 2294 C CA . LEU A 1 302 ? 2.334 19.705 -1.418 1.00 71.75 302 LEU A CA 1
ATOM 2295 C C . LEU A 1 302 ? 2.131 19.514 0.087 1.00 71.75 302 LEU A C 1
ATOM 2297 O O . LEU A 1 302 ? 2.272 20.466 0.853 1.00 71.75 302 LEU A O 1
ATOM 2301 N N . GLY A 1 303 ? 1.811 18.289 0.515 1.00 65.31 303 GLY A N 1
ATOM 2302 C CA . GLY A 1 303 ? 1.189 18.081 1.819 1.00 65.31 303 GLY A CA 1
ATOM 2303 C C . GLY A 1 303 ? -0.170 18.785 1.890 1.00 65.31 303 GLY A C 1
ATOM 2304 O O . GLY A 1 303 ? -0.650 19.359 0.912 1.00 65.31 303 GLY A O 1
ATOM 2305 N N . VAL A 1 304 ? -0.836 18.741 3.041 1.00 48.94 304 VAL A N 1
ATOM 2306 C CA . VAL A 1 304 ? -1.941 19.685 3.267 1.00 48.94 304 VAL A CA 1
ATOM 2307 C C . VAL A 1 304 ? -1.281 21.014 3.600 1.00 48.94 304 VAL A C 1
ATOM 2309 O O . VAL A 1 304 ? -0.608 21.096 4.626 1.00 48.94 304 VAL A O 1
ATOM 2312 N N . GLU A 1 305 ? -1.437 22.043 2.763 1.00 41.72 305 GLU A N 1
ATOM 2313 C CA . GLU A 1 305 ? -1.226 23.404 3.256 1.00 41.72 305 GLU A CA 1
ATOM 2314 C C . GLU A 1 305 ? -2.156 23.559 4.467 1.00 41.72 305 GLU A C 1
ATOM 2316 O O . GLU A 1 305 ? -3.378 23.478 4.324 1.00 41.72 305 GLU A O 1
ATOM 2321 N N . GLU A 1 306 ? -1.601 23.697 5.677 1.00 37.34 306 GLU A N 1
ATOM 2322 C CA . GLU A 1 306 ? -2.389 24.195 6.799 1.00 37.34 306 GLU A CA 1
ATOM 2323 C C . GLU A 1 306 ? -2.937 25.550 6.340 1.00 37.34 306 GLU A C 1
ATOM 2325 O O . GLU A 1 306 ? -2.186 26.522 6.227 1.00 37.34 306 GLU A O 1
ATOM 2330 N N . GLU A 1 307 ? -4.239 25.626 6.052 1.00 34.28 307 GLU A N 1
ATOM 2331 C CA . GLU A 1 307 ? -4.947 26.896 6.118 1.00 34.28 307 GLU A CA 1
ATOM 2332 C C . GLU A 1 307 ? -4.762 27.399 7.547 1.00 34.28 307 GLU A C 1
ATOM 2334 O O . GLU A 1 307 ? -5.464 26.993 8.468 1.00 34.28 307 GLU A O 1
ATOM 2339 N N . ASP A 1 308 ? -3.736 28.223 7.728 1.00 30.81 308 ASP A N 1
ATOM 2340 C CA . ASP A 1 308 ? -3.381 28.924 8.946 1.00 30.81 308 ASP A CA 1
ATOM 2341 C C . ASP A 1 308 ? -4.645 29.488 9.621 1.00 30.81 308 ASP A C 1
ATOM 2343 O O . ASP A 1 308 ? -5.180 30.510 9.174 1.00 30.81 308 ASP A O 1
ATOM 2347 N N . PRO A 1 309 ? -5.140 28.878 10.715 1.00 37.69 309 PRO A N 1
ATOM 2348 C CA . PRO A 1 309 ? -6.321 29.352 11.408 1.00 37.69 309 PRO A CA 1
ATOM 2349 C C . PRO A 1 309 ? -5.895 30.446 12.389 1.00 37.69 309 PRO A C 1
ATOM 2351 O O . PRO A 1 309 ? -6.229 30.413 13.574 1.00 37.69 309 PRO A O 1
ATOM 2354 N N . ARG A 1 310 ? -5.108 31.430 11.941 1.00 32.56 310 ARG A N 1
ATOM 2355 C CA . ARG A 1 310 ? -4.900 32.644 12.726 1.00 32.56 310 ARG A CA 1
ATOM 2356 C C . ARG A 1 310 ? -6.195 33.452 12.664 1.00 32.56 310 ARG A C 1
ATOM 2358 O O . ARG A 1 310 ? -6.568 33.915 11.586 1.00 32.56 310 ARG A O 1
ATOM 2365 N N . PRO A 1 311 ? -6.888 33.675 13.797 1.00 35.59 311 PRO A N 1
ATOM 2366 C CA . PRO A 1 311 ? -8.031 34.566 13.803 1.00 35.59 311 PRO A CA 1
ATOM 2367 C C . PRO A 1 311 ? -7.564 35.955 13.373 1.00 35.59 311 PRO A C 1
ATOM 2369 O O . PRO A 1 311 ? -6.538 36.462 13.844 1.00 35.59 311 PRO A O 1
ATOM 2372 N N . SER A 1 312 ? -8.337 36.553 12.470 1.00 33.88 312 SER A N 1
ATOM 2373 C CA . SER A 1 312 ? -8.255 37.953 12.079 1.00 33.88 312 SER A CA 1
ATOM 2374 C C . SER A 1 312 ? -7.969 38.821 13.305 1.00 33.88 312 SER A C 1
ATOM 2376 O O . SER A 1 312 ? -8.811 38.965 14.194 1.00 33.88 312 SER A O 1
ATOM 2378 N N . ARG A 1 313 ? -6.767 39.405 13.357 1.00 39.53 313 ARG A N 1
ATOM 2379 C CA . ARG A 1 313 ? -6.496 40.570 14.199 1.00 39.53 313 ARG A CA 1
ATOM 2380 C C . ARG A 1 313 ? -7.339 41.718 13.657 1.00 39.53 313 ARG A C 1
ATOM 2382 O O . ARG A 1 313 ? -6.868 42.497 12.839 1.00 39.53 313 ARG A O 1
ATOM 2389 N N . GLU A 1 314 ? -8.567 41.819 14.137 1.00 36.78 314 GLU A N 1
ATOM 2390 C CA . GLU A 1 314 ? -9.353 43.037 14.056 1.00 36.78 314 GLU A CA 1
ATOM 2391 C C . GLU A 1 314 ? -9.847 43.428 15.454 1.00 36.78 314 GLU A C 1
ATOM 2393 O O . GLU A 1 314 ? -10.495 42.648 16.148 1.00 36.78 314 GLU A O 1
ATOM 2398 N N . LEU A 1 315 ? -9.526 44.684 15.795 1.00 34.62 315 LEU A N 1
ATOM 2399 C CA . LEU A 1 315 ? -10.179 45.574 16.762 1.00 34.62 315 LEU A CA 1
ATOM 2400 C C . LEU A 1 315 ? -9.776 45.436 18.244 1.00 34.62 315 LEU A C 1
ATOM 2402 O O . LEU A 1 315 ? -10.492 44.875 19.072 1.00 34.62 315 LEU A O 1
ATOM 2406 N N . LEU A 1 316 ? -8.648 46.081 18.572 1.00 34.97 316 LEU A N 1
ATOM 2407 C CA . LEU A 1 316 ? -8.573 46.986 19.728 1.00 34.97 316 LEU A CA 1
ATOM 2408 C C . LEU A 1 316 ? -8.862 48.413 19.254 1.00 34.97 316 LEU A C 1
ATOM 2410 O O . LEU A 1 316 ? -8.392 48.744 18.140 1.00 34.97 316 LEU A O 1
#

Radius of gyration: 20.91 Å; Cα contacts (8 Å, |Δi|>4): 659; chains: 1; bounding box: 70×72×46 Å

Solvent-accessible surface area (backbone atoms only — not comparable to full-atom values): 17162 Å² total; per-residue (Å²): 137,86,86,81,84,83,76,82,76,78,78,76,73,76,80,75,62,42,37,29,32,39,34,27,17,29,22,40,79,42,93,72,73,39,62,45,38,48,50,52,24,51,44,27,51,78,35,32,82,63,42,40,81,75,37,35,20,32,32,45,55,75,29,38,42,71,55,15,42,53,23,48,49,54,49,33,63,75,73,44,68,88,67,55,78,40,78,44,66,60,49,91,68,30,64,76,16,34,38,39,33,59,24,32,35,55,51,59,37,57,29,55,79,79,32,61,43,61,29,37,36,35,43,33,46,40,46,82,89,66,69,49,66,54,72,89,63,51,92,52,21,49,61,57,56,27,42,32,57,27,56,67,25,45,50,48,47,56,70,63,76,50,47,38,35,30,29,20,60,68,27,20,78,63,30,66,43,62,87,60,60,57,75,71,50,71,61,25,35,50,51,23,65,49,42,49,58,36,42,52,45,33,34,71,74,26,73,31,85,40,48,61,47,51,38,38,46,44,49,38,57,72,67,45,44,87,49,40,45,62,44,75,28,14,38,40,79,45,79,41,73,46,70,46,43,65,78,75,77,55,102,62,97,68,47,80,75,42,56,32,66,93,42,78,44,23,71,40,50,30,44,36,79,68,75,75,56,35,71,28,37,41,32,56,33,54,71,44,39,68,58,53,38,47,54,52,48,44,24,55,61,64,40,64,74,76,78,74,84,69,75,80,93,73,86,132

InterPro domains:
  IPR001910 Inosine/uridine-preferring nucleoside hydrolase domain [PF01156] (96-244)
  IPR023186 Inosine/uridine-preferring nucleoside hydrolase [PTHR12304] (91-255)
  IPR036452 Ribonucleoside hydrolase-like [G3DSA:3.90.245.10] (14-88)
  IPR036452 Ribonucleoside hydrolase-like [G3DSA:3.90.245.10] (89-266)
  IPR036452 Ribonucleoside hydrolase-like [SSF53590] (17-240)

pLDDT: mean 85.92, std 20.01, range [30.7, 98.88]